Protein AF-A0A3N4I070-F1 (afdb_monomer_lite)

pLDDT: mean 70.08, std 21.54, range [33.25, 97.94]

Organism: NCBI:txid1160509

Radius of gyration: 29.72 Å; chains: 1; bounding box: 72×70×85 Å

Sequence (211 aa):
MESGHRRYLMTRHPHFRALEYSCTSQYDRIQKFSTMSSLSSLSTSTLPSSYSIPAIYPAATLQTEELSTQTTQPLYLYITPSPDLSARPSYAVPSRFTLPPHPHGSVIEAITASDDFKVRRDRQPPLKDYRNWFKVYWDIIANPLATYSLSPGRSTLVVCDEGVWEINEDIDYCRFRGKEDHLEDGPWIYYDHYLSRNEDEEEEEEDIYFG

Foldseek 3Di:
DDDDDDDDDPDDDPPPDPPPPPPCPPDDDDDDDDDDDDDDDDDDDDDDDDDDDDDDDDDDDDDDDDDDPDDDDDDDDDPDDDDDDDDPPPPPVPPVCPDDDDAPVLLVVVVCVVVPWDKAWDPDDPQVVVCVCCCQFVVHRWRFDTWIQTPPARWIWTQTPVAIKIARPVQRWIAGQDGHNDGDGGDIDHGDPVVPPDDPPPDDPPDPDDD

Structure (mmCIF, N/CA/C/O backbone):
data_AF-A0A3N4I070-F1
#
_entry.id   AF-A0A3N4I070-F1
#
loop_
_atom_site.group_PDB
_atom_site.id
_atom_site.type_symbol
_atom_site.label_atom_id
_atom_site.label_alt_id
_atom_site.label_comp_id
_atom_site.label_asym_id
_atom_site.label_entity_id
_atom_site.label_seq_id
_atom_site.pdbx_PDB_ins_code
_atom_site.Cartn_x
_atom_site.Cartn_y
_atom_site.Cartn_z
_atom_site.occupancy
_atom_site.B_iso_or_equiv
_atom_site.auth_seq_id
_atom_site.auth_comp_id
_atom_site.auth_asym_id
_atom_site.auth_atom_id
_atom_site.pdbx_PDB_model_num
ATOM 1 N N . MET A 1 1 ? 20.181 -38.685 -43.439 1.00 42.53 1 MET A N 1
ATOM 2 C CA . MET A 1 1 ? 19.524 -39.070 -42.172 1.00 42.53 1 MET A CA 1
ATOM 3 C C . MET A 1 1 ? 20.570 -38.974 -41.075 1.00 42.53 1 MET A C 1
ATOM 5 O O . MET A 1 1 ? 21.227 -39.960 -40.781 1.00 42.53 1 MET A O 1
ATOM 9 N N . GLU A 1 2 ? 20.777 -37.778 -40.530 1.00 37.28 2 GLU A N 1
ATOM 10 C CA . GLU A 1 2 ? 21.675 -37.556 -39.392 1.00 37.28 2 GLU A CA 1
ATOM 11 C C . GLU A 1 2 ? 20.845 -36.975 -38.249 1.00 37.28 2 GLU A C 1
ATOM 13 O O . GLU A 1 2 ? 20.237 -35.915 -38.371 1.00 37.28 2 GLU A O 1
ATOM 18 N N . SER A 1 3 ? 20.743 -37.743 -37.164 1.00 47.22 3 SER A N 1
ATOM 19 C CA . SER A 1 3 ? 20.007 -37.392 -35.952 1.00 47.22 3 SER A CA 1
ATOM 20 C C . SER A 1 3 ? 20.942 -36.590 -35.042 1.00 47.22 3 SER A C 1
ATOM 22 O O . SER A 1 3 ? 21.812 -37.158 -34.377 1.00 47.22 3 SER A O 1
ATOM 24 N N . GLY A 1 4 ? 20.773 -35.269 -35.023 1.00 47.66 4 GLY A N 1
ATOM 25 C CA . GLY A 1 4 ? 21.488 -34.367 -34.125 1.00 47.66 4 GLY A CA 1
ATOM 26 C C . GLY A 1 4 ? 20.906 -34.402 -32.712 1.00 47.66 4 GLY A C 1
ATOM 27 O O . GLY A 1 4 ? 19.835 -33.860 -32.457 1.00 47.66 4 GLY A O 1
ATOM 28 N N . HIS A 1 5 ? 21.631 -35.023 -31.781 1.00 46.81 5 HIS A N 1
ATOM 29 C CA . HIS A 1 5 ? 21.396 -34.901 -30.342 1.00 46.81 5 HIS A CA 1
ATOM 30 C C . HIS A 1 5 ? 21.725 -33.473 -29.876 1.00 46.81 5 HIS A C 1
ATOM 32 O O . HIS A 1 5 ? 22.897 -33.121 -29.736 1.00 46.81 5 HIS A O 1
ATOM 38 N N . ARG A 1 6 ? 20.706 -32.655 -29.586 1.00 52.66 6 ARG A N 1
ATOM 39 C CA . ARG A 1 6 ? 20.883 -31.398 -28.845 1.00 52.66 6 ARG A CA 1
ATOM 40 C C . ARG A 1 6 ? 20.949 -31.711 -27.348 1.00 52.66 6 ARG A C 1
ATOM 42 O O . ARG A 1 6 ? 19.966 -32.124 -26.741 1.00 52.66 6 ARG A O 1
ATOM 49 N N . ARG A 1 7 ? 22.141 -31.554 -26.765 1.00 49.47 7 ARG A N 1
ATOM 50 C CA . ARG A 1 7 ? 22.347 -31.548 -25.311 1.00 49.47 7 ARG A CA 1
ATOM 51 C C . ARG A 1 7 ? 21.830 -30.218 -24.769 1.00 49.47 7 ARG A C 1
ATOM 53 O O . ARG A 1 7 ? 22.343 -29.173 -25.155 1.00 49.47 7 ARG A O 1
ATOM 60 N N . TYR A 1 8 ? 20.855 -30.265 -23.869 1.00 41.19 8 TYR A N 1
ATOM 61 C CA . TYR A 1 8 ? 20.454 -29.109 -23.075 1.00 41.19 8 TYR A CA 1
ATOM 62 C C . TYR A 1 8 ? 21.569 -28.796 -22.072 1.00 41.19 8 TYR A C 1
ATOM 64 O O . TYR A 1 8 ? 21.832 -29.576 -21.155 1.00 41.19 8 TYR A O 1
ATOM 72 N N . LEU A 1 9 ? 22.257 -27.673 -22.270 1.00 44.34 9 LEU A N 1
ATOM 73 C CA . LEU A 1 9 ? 23.078 -27.061 -21.234 1.00 44.34 9 LEU A CA 1
ATOM 74 C C . LEU A 1 9 ? 22.122 -26.341 -20.283 1.00 44.34 9 LEU A C 1
ATOM 76 O O . LEU A 1 9 ? 21.537 -25.327 -20.639 1.00 44.34 9 LEU A O 1
ATOM 80 N N . MET A 1 10 ? 21.945 -26.886 -19.079 1.00 33.25 10 MET A N 1
ATOM 81 C CA . MET A 1 10 ? 21.390 -26.123 -17.966 1.00 33.25 10 MET A CA 1
ATOM 82 C C . MET A 1 10 ? 22.404 -25.044 -17.588 1.00 33.25 10 MET A C 1
ATOM 84 O O . MET A 1 10 ? 23.407 -25.322 -16.922 1.00 33.25 10 MET A O 1
ATOM 88 N N . THR A 1 11 ? 22.166 -23.819 -18.044 1.00 41.09 11 THR A N 1
ATOM 89 C CA . THR A 1 11 ? 22.865 -22.629 -17.572 1.00 41.09 11 THR A CA 1
ATOM 90 C C . THR A 1 11 ? 22.516 -22.447 -16.102 1.00 41.09 11 THR A C 1
ATOM 92 O O . THR A 1 11 ? 21.373 -22.216 -15.717 1.00 41.09 11 THR A O 1
ATOM 95 N N . ARG A 1 12 ? 23.524 -22.650 -15.254 1.00 37.44 12 ARG A N 1
ATOM 96 C CA . ARG A 1 12 ? 23.454 -22.379 -13.822 1.00 37.44 12 ARG A CA 1
ATOM 97 C C . ARG A 1 12 ? 23.080 -20.912 -13.625 1.00 37.44 12 ARG A C 1
ATOM 99 O O . ARG A 1 12 ? 23.778 -20.045 -14.145 1.00 37.44 12 ARG A O 1
ATOM 106 N N . HIS A 1 13 ? 22.029 -20.673 -12.843 1.00 41.38 13 HIS A N 1
ATOM 107 C CA . HIS A 1 13 ? 21.714 -19.369 -12.266 1.00 41.38 13 HIS A CA 1
ATOM 108 C C . HIS A 1 13 ? 22.996 -18.677 -11.778 1.00 41.38 13 HIS A C 1
ATOM 110 O O . HIS A 1 13 ? 23.745 -19.285 -10.999 1.00 41.38 13 HIS A O 1
ATOM 116 N N . PRO A 1 14 ? 23.270 -17.427 -12.183 1.00 48.69 14 PRO A N 1
ATOM 117 C CA . PRO A 1 14 ? 24.299 -16.658 -11.523 1.00 48.69 14 PRO A CA 1
ATOM 118 C C . PRO A 1 14 ? 23.854 -16.419 -10.080 1.00 48.69 14 PRO A C 1
ATOM 120 O O . PRO A 1 14 ? 22.746 -15.961 -9.806 1.00 48.69 14 PRO A O 1
ATOM 123 N N . HIS A 1 15 ? 24.743 -16.780 -9.158 1.00 39.38 15 HIS A N 1
ATOM 124 C CA . HIS A 1 15 ? 24.723 -16.352 -7.770 1.00 39.38 15 HIS A CA 1
ATOM 125 C C . HIS A 1 15 ? 24.370 -14.862 -7.700 1.00 39.38 15 HIS A C 1
ATOM 127 O O . HIS A 1 15 ? 25.200 -14.011 -8.029 1.00 39.38 15 HIS A O 1
ATOM 133 N N . PHE A 1 16 ? 23.161 -14.553 -7.237 1.00 39.88 16 PHE A N 1
ATOM 134 C CA . PHE A 1 16 ? 22.808 -13.211 -6.809 1.00 39.88 16 PHE A CA 1
ATOM 135 C C . PHE A 1 16 ? 23.705 -12.888 -5.612 1.00 39.88 16 PHE A C 1
ATOM 137 O O . PHE A 1 16 ? 23.523 -13.395 -4.503 1.00 39.88 16 PHE A O 1
ATOM 144 N N . ARG A 1 17 ? 24.746 -12.086 -5.850 1.00 37.91 17 ARG A N 1
ATOM 145 C CA . ARG A 1 17 ? 25.368 -11.326 -4.774 1.00 37.91 17 ARG A CA 1
ATOM 146 C C . ARG A 1 17 ? 24.275 -10.397 -4.273 1.00 37.91 17 ARG A C 1
ATOM 148 O O . ARG A 1 17 ? 23.893 -9.477 -4.988 1.00 37.91 17 ARG A O 1
ATOM 155 N N . ALA A 1 18 ? 23.784 -10.650 -3.064 1.00 40.25 18 ALA A N 1
ATOM 156 C CA . ALA A 1 18 ? 23.167 -9.608 -2.269 1.00 40.25 18 ALA A CA 1
ATOM 157 C C . ALA A 1 18 ? 24.178 -8.455 -2.227 1.00 40.25 18 ALA A C 1
ATOM 159 O O . ALA A 1 18 ? 25.200 -8.529 -1.545 1.00 40.25 18 ALA A O 1
ATOM 160 N N . LEU A 1 19 ? 23.962 -7.438 -3.059 1.00 38.44 19 LEU A N 1
ATOM 161 C CA . LEU A 1 19 ? 24.592 -6.155 -2.851 1.00 38.44 19 LEU A CA 1
ATOM 162 C C . LEU A 1 19 ? 23.931 -5.637 -1.585 1.00 38.44 19 LEU A C 1
ATOM 164 O O . LEU A 1 19 ? 22.815 -5.124 -1.612 1.00 38.44 19 LEU A O 1
ATOM 168 N N . GLU A 1 20 ? 24.607 -5.858 -0.461 1.00 39.25 20 GLU A N 1
ATOM 169 C CA . GLU A 1 20 ? 24.409 -5.096 0.758 1.00 39.25 20 GLU A CA 1
ATOM 170 C C . GLU A 1 20 ? 24.691 -3.631 0.410 1.00 39.25 20 GLU A C 1
ATOM 172 O O . GLU A 1 20 ? 25.774 -3.097 0.652 1.00 39.25 20 GLU A O 1
ATOM 177 N N . TYR A 1 21 ? 23.720 -2.966 -0.213 1.00 38.31 21 TYR A N 1
ATOM 178 C CA . TYR A 1 21 ? 23.661 -1.522 -0.213 1.00 38.31 21 TYR A CA 1
ATOM 179 C C . TYR A 1 21 ? 23.366 -1.132 1.227 1.00 38.31 21 TYR A C 1
ATOM 181 O O . TYR A 1 21 ? 22.223 -0.990 1.655 1.00 38.31 21 TYR A O 1
ATOM 189 N N . SER A 1 22 ? 24.450 -0.996 1.989 1.00 37.09 22 SER A N 1
ATOM 190 C CA . SER A 1 22 ? 24.482 -0.177 3.184 1.00 37.09 22 SER A CA 1
ATOM 191 C C . SER A 1 22 ? 24.102 1.232 2.748 1.00 37.09 22 SER A C 1
ATOM 193 O O . SER A 1 22 ? 24.952 2.049 2.402 1.00 37.09 22 SER A O 1
ATOM 195 N N . CYS A 1 23 ? 22.803 1.519 2.739 1.00 36.47 23 CYS A N 1
ATOM 196 C CA . CYS A 1 23 ? 22.338 2.873 2.931 1.00 36.47 23 CYS A CA 1
ATOM 197 C C . CYS A 1 23 ? 22.780 3.225 4.351 1.00 36.47 23 CYS A C 1
ATOM 199 O O . CYS A 1 23 ? 22.120 2.880 5.331 1.00 36.47 23 CYS A O 1
ATOM 201 N N . THR A 1 24 ? 23.970 3.814 4.471 1.00 38.66 24 THR A N 1
ATOM 202 C CA . THR A 1 24 ? 24.453 4.440 5.696 1.00 38.66 24 THR A CA 1
ATOM 203 C C . THR A 1 24 ? 23.575 5.657 5.962 1.00 38.66 24 THR A C 1
ATOM 205 O O . THR A 1 24 ? 23.975 6.798 5.743 1.00 38.66 24 THR A O 1
ATOM 208 N N . SER A 1 25 ? 22.342 5.394 6.394 1.00 40.22 25 SER A N 1
ATOM 209 C CA . SER A 1 25 ? 21.593 6.315 7.222 1.00 40.22 25 SER A CA 1
ATOM 210 C C . SER A 1 25 ? 22.322 6.391 8.554 1.00 40.22 25 SER A C 1
ATOM 212 O O . SER A 1 25 ? 22.751 5.391 9.130 1.00 40.22 25 SER A O 1
ATOM 214 N N . GLN A 1 26 ? 22.534 7.622 8.973 1.00 42.50 26 GLN A N 1
ATOM 215 C CA . GLN A 1 26 ? 23.424 8.072 10.022 1.00 42.50 26 GLN A CA 1
ATOM 216 C C . GLN A 1 26 ? 22.864 7.759 11.425 1.00 42.50 26 GLN A C 1
ATOM 218 O O . GLN A 1 26 ? 22.740 8.651 12.256 1.00 42.50 26 GLN A O 1
ATOM 223 N N . TYR A 1 27 ? 22.526 6.498 11.700 1.00 40.81 27 TYR A N 1
ATOM 224 C CA . TYR A 1 27 ? 22.177 6.015 13.037 1.00 40.81 27 TYR A CA 1
ATOM 225 C C . TYR A 1 27 ? 23.305 5.146 13.567 1.00 40.81 27 TYR A C 1
ATOM 227 O O . TYR A 1 27 ? 23.282 3.916 13.561 1.00 40.81 27 TYR A O 1
ATOM 235 N N . ASP A 1 28 ? 24.343 5.853 13.989 1.00 38.91 28 ASP A N 1
ATOM 236 C CA . ASP A 1 28 ? 25.438 5.292 14.746 1.00 38.91 28 ASP A CA 1
ATOM 237 C C . ASP A 1 28 ? 24.952 4.956 16.166 1.00 38.91 28 ASP A C 1
ATOM 239 O O . ASP A 1 28 ? 24.250 5.749 16.800 1.00 38.91 28 ASP A O 1
ATOM 243 N N . ARG A 1 29 ? 25.448 3.826 16.689 1.00 41.97 29 ARG A N 1
ATOM 244 C CA . ARG A 1 29 ? 25.512 3.474 18.121 1.00 41.97 29 ARG A CA 1
ATOM 245 C C . ARG A 1 29 ? 24.254 2.843 18.754 1.00 41.97 29 ARG A C 1
ATOM 247 O O . ARG A 1 29 ? 23.406 3.525 19.310 1.00 41.97 29 ARG A O 1
ATOM 254 N N . ILE A 1 30 ? 24.248 1.506 18.842 1.00 41.97 30 ILE A N 1
ATOM 255 C CA . ILE A 1 30 ? 24.500 0.743 20.089 1.00 41.97 30 ILE A CA 1
ATOM 256 C C . ILE A 1 30 ? 24.669 -0.761 19.759 1.00 41.97 30 ILE A C 1
ATOM 258 O O . ILE A 1 30 ? 23.768 -1.439 19.285 1.00 41.97 30 ILE A O 1
ATOM 262 N N . GLN A 1 31 ? 25.899 -1.226 19.997 1.00 37.09 31 GLN A N 1
ATOM 263 C CA . GLN A 1 31 ? 26.381 -2.569 20.362 1.00 37.09 31 GLN A CA 1
ATOM 264 C C . GLN A 1 31 ? 25.605 -3.828 19.909 1.00 37.09 31 GLN A C 1
ATOM 266 O O . GLN A 1 31 ? 24.643 -4.252 20.542 1.00 37.09 31 GLN A O 1
ATOM 271 N N . LYS A 1 32 ? 26.177 -4.543 18.927 1.00 35.62 32 LYS A N 1
ATOM 272 C CA . LYS A 1 32 ? 25.980 -5.989 18.731 1.00 35.62 32 LYS A CA 1
ATOM 273 C C . LYS A 1 32 ? 27.125 -6.761 19.396 1.00 35.62 32 LYS A C 1
ATOM 275 O O . LYS A 1 32 ? 28.267 -6.686 18.948 1.00 35.62 32 LYS A O 1
ATOM 280 N N . PHE A 1 33 ? 26.799 -7.514 20.442 1.00 41.22 33 PHE A N 1
ATOM 281 C CA . PHE A 1 33 ? 27.571 -8.666 20.905 1.00 41.22 33 PHE A CA 1
ATOM 282 C C . PHE A 1 33 ? 26.955 -9.938 20.319 1.00 41.22 33 PHE A C 1
ATOM 284 O O . PHE A 1 33 ? 25.741 -10.081 20.395 1.00 41.22 33 PHE A O 1
ATOM 291 N N . SER A 1 34 ? 27.830 -10.852 19.874 1.00 37.47 34 SER A N 1
ATOM 292 C CA . SER A 1 34 ? 27.687 -12.319 19.956 1.00 37.47 34 SER A CA 1
ATOM 293 C C . SER A 1 34 ? 26.521 -12.983 19.203 1.00 37.47 34 SER A C 1
ATOM 295 O O . SER A 1 34 ? 25.418 -12.478 19.136 1.00 37.47 34 SER A O 1
ATOM 297 N N . THR A 1 35 ? 26.608 -14.177 18.631 1.00 42.06 35 THR A N 1
ATOM 298 C CA . THR A 1 35 ? 27.652 -15.175 18.363 1.00 42.06 35 THR A CA 1
ATOM 299 C C . THR A 1 35 ? 26.980 -16.180 17.424 1.00 42.06 35 THR A C 1
ATOM 301 O O . THR A 1 35 ? 25.763 -16.355 17.454 1.00 42.06 35 THR A O 1
ATOM 304 N N . MET A 1 36 ? 27.782 -16.852 16.609 1.00 51.06 36 MET A N 1
ATOM 305 C CA . MET A 1 36 ? 27.363 -17.905 15.687 1.00 51.06 36 MET A CA 1
ATOM 306 C C . MET A 1 36 ? 26.698 -19.107 16.377 1.00 51.06 36 MET A C 1
ATOM 308 O O . MET A 1 36 ? 27.108 -19.496 17.468 1.00 51.06 36 MET A O 1
ATOM 312 N N . SER A 1 37 ? 25.757 -19.752 15.681 1.00 43.94 37 SER A N 1
ATOM 313 C CA . SER A 1 37 ? 25.404 -21.186 15.772 1.00 43.94 37 SER A CA 1
ATOM 314 C C . SER A 1 37 ? 24.576 -21.528 14.520 1.00 43.94 37 SER A C 1
ATOM 316 O O . SER A 1 37 ? 23.532 -20.930 14.304 1.00 43.94 37 SER A O 1
ATOM 318 N N . SER A 1 38 ? 25.134 -22.197 13.509 1.00 43.94 38 SER A N 1
ATOM 319 C CA . SER A 1 38 ? 25.315 -23.654 13.346 1.00 43.94 38 SER A CA 1
ATOM 320 C C . SER A 1 38 ? 24.027 -24.459 13.111 1.00 43.94 38 SER A C 1
ATOM 322 O O . SER A 1 38 ? 23.263 -24.720 14.030 1.00 43.94 38 SER A O 1
ATOM 324 N N . LEU A 1 39 ? 23.887 -24.848 11.834 1.00 56.59 39 LEU A N 1
ATOM 325 C CA . LEU A 1 39 ? 23.368 -26.075 11.203 1.00 56.59 39 LEU A CA 1
ATOM 326 C C . LEU A 1 39 ? 22.530 -27.068 12.023 1.00 56.59 39 LEU A C 1
ATOM 328 O O . LEU A 1 39 ? 22.982 -27.543 13.060 1.00 56.59 39 LEU A O 1
ATOM 332 N N . SER A 1 40 ? 21.420 -27.510 11.413 1.00 39.69 40 SER A N 1
ATOM 333 C CA . SER A 1 40 ? 20.792 -28.860 11.367 1.00 39.69 40 SER A CA 1
ATOM 334 C C . SER A 1 40 ? 19.365 -28.655 10.810 1.00 39.69 40 SER A C 1
ATOM 336 O O . SER A 1 40 ? 18.774 -27.626 11.096 1.00 39.69 40 SER A O 1
ATOM 338 N N . SER A 1 41 ? 18.681 -29.493 10.035 1.00 39.72 41 SER A N 1
ATOM 339 C CA . SER A 1 41 ? 18.863 -30.857 9.531 1.00 39.72 41 SER A CA 1
ATOM 340 C C . SER A 1 41 ? 17.680 -31.149 8.585 1.00 39.72 41 SER A C 1
ATOM 342 O O . SER A 1 41 ? 16.601 -30.579 8.743 1.00 39.72 41 SER A O 1
ATOM 344 N N . LEU A 1 42 ? 17.891 -32.048 7.618 1.00 51.31 42 LEU A N 1
ATOM 345 C CA . LEU A 1 42 ? 16.884 -32.550 6.679 1.00 51.31 42 LEU A CA 1
ATOM 346 C C . LEU A 1 42 ? 15.651 -33.130 7.388 1.00 51.31 42 LEU A C 1
ATOM 348 O O . LEU A 1 42 ? 15.782 -33.894 8.342 1.00 51.31 42 LEU A O 1
ATOM 352 N N . SER A 1 43 ? 14.468 -32.871 6.833 1.00 49.50 43 SER A N 1
ATOM 353 C CA . SER A 1 43 ? 13.280 -33.693 7.067 1.00 49.50 43 SER A CA 1
ATOM 354 C C . SER A 1 43 ? 12.531 -33.949 5.758 1.00 49.50 43 SER A C 1
ATOM 356 O O . SER A 1 43 ? 12.164 -33.048 5.009 1.00 49.50 43 SER A O 1
ATOM 358 N N . THR A 1 44 ? 12.378 -35.238 5.483 1.00 51.59 44 THR A N 1
ATOM 359 C CA . THR A 1 44 ? 11.636 -35.874 4.399 1.00 51.59 44 THR A CA 1
ATOM 360 C C . THR A 1 44 ? 10.139 -35.662 4.621 1.00 51.59 44 THR A C 1
ATOM 362 O O . THR A 1 44 ? 9.628 -36.028 5.678 1.00 51.59 44 THR A O 1
ATOM 365 N N . SER A 1 45 ? 9.431 -35.097 3.639 1.00 46.44 45 SER A N 1
ATOM 366 C CA . SER A 1 45 ? 7.976 -34.922 3.708 1.00 46.44 45 SER A CA 1
ATOM 367 C C . SER A 1 45 ? 7.260 -35.928 2.810 1.00 46.44 45 SER A C 1
ATOM 369 O O . SER A 1 45 ? 7.454 -35.975 1.595 1.00 46.44 45 SER A O 1
ATOM 371 N N . THR A 1 46 ? 6.456 -36.753 3.469 1.00 49.50 46 THR A N 1
ATOM 372 C CA . THR A 1 46 ? 5.566 -37.784 2.944 1.00 49.50 46 THR A CA 1
ATOM 373 C C . THR A 1 46 ? 4.319 -37.140 2.331 1.00 49.50 46 THR A C 1
ATOM 375 O O . THR A 1 46 ? 3.646 -36.348 2.984 1.00 49.50 46 THR A O 1
ATOM 378 N N . LEU A 1 47 ? 3.989 -37.505 1.090 1.00 60.19 47 LEU A N 1
ATOM 379 C CA . LEU A 1 47 ? 2.790 -37.058 0.369 1.00 60.19 47 LEU A CA 1
ATOM 380 C C . LEU A 1 47 ? 1.498 -37.610 1.003 1.00 60.19 47 LEU A C 1
ATOM 382 O O . LEU A 1 47 ? 1.394 -38.830 1.163 1.00 60.19 47 LEU A O 1
ATOM 386 N N . PRO A 1 48 ? 0.469 -36.778 1.256 1.00 61.22 48 PRO A N 1
ATOM 387 C CA . PRO A 1 48 ? -0.878 -37.270 1.500 1.00 61.22 48 PRO A CA 1
ATOM 388 C C . PRO A 1 48 ? -1.781 -37.191 0.255 1.00 61.22 48 PRO A C 1
ATOM 390 O O . PRO A 1 48 ? -1.993 -36.143 -0.346 1.00 61.22 48 PRO A O 1
ATOM 393 N N . SER A 1 49 ? -2.301 -38.374 -0.075 1.00 51.25 49 SER A N 1
ATOM 394 C CA . SER A 1 49 ? -3.627 -38.744 -0.592 1.00 51.25 49 SER A CA 1
ATOM 395 C C . SER A 1 49 ? -4.544 -37.678 -1.214 1.00 51.25 49 SER A C 1
ATOM 397 O O . SER A 1 49 ? -5.007 -36.741 -0.568 1.00 51.25 49 SER A O 1
ATOM 399 N N . SER A 1 50 ? -4.951 -37.975 -2.446 1.00 57.62 50 SER A N 1
ATOM 400 C CA . SER A 1 50 ? -5.993 -37.324 -3.238 1.00 57.62 50 SER A CA 1
ATOM 401 C C . SER A 1 50 ? -7.370 -37.421 -2.565 1.00 57.62 50 SER A C 1
ATOM 403 O O . SER A 1 50 ? -7.899 -38.519 -2.394 1.00 57.62 50 SER A O 1
ATOM 405 N N .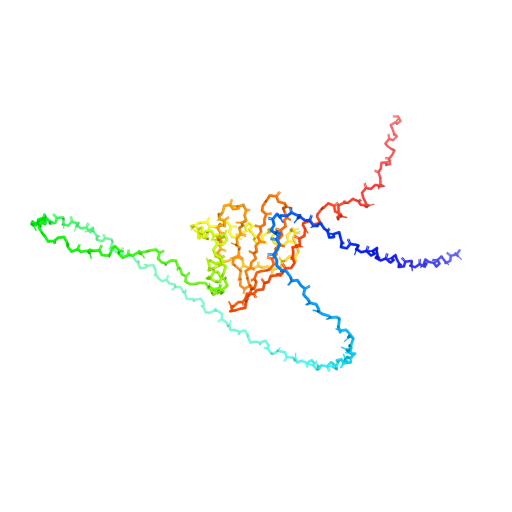 TYR A 1 51 ? -7.979 -36.283 -2.230 1.00 61.38 51 TYR A N 1
ATOM 406 C CA . TYR A 1 51 ? -9.396 -36.202 -1.865 1.00 61.38 51 TYR A CA 1
ATOM 407 C C . TYR A 1 51 ? -10.212 -35.676 -3.049 1.00 61.38 51 TYR A C 1
ATOM 409 O O . TYR A 1 51 ? -9.889 -34.651 -3.644 1.00 61.38 51 TYR A O 1
ATOM 417 N N . SER A 1 52 ? -11.267 -36.413 -3.392 1.00 60.97 52 SER A N 1
ATOM 418 C CA . SER A 1 52 ? -12.240 -36.058 -4.428 1.00 60.97 52 SER A CA 1
ATOM 419 C C . SER A 1 52 ? -13.334 -35.182 -3.818 1.00 60.97 52 SER A C 1
ATOM 421 O O . SER A 1 52 ? -13.943 -35.569 -2.822 1.00 60.97 52 SE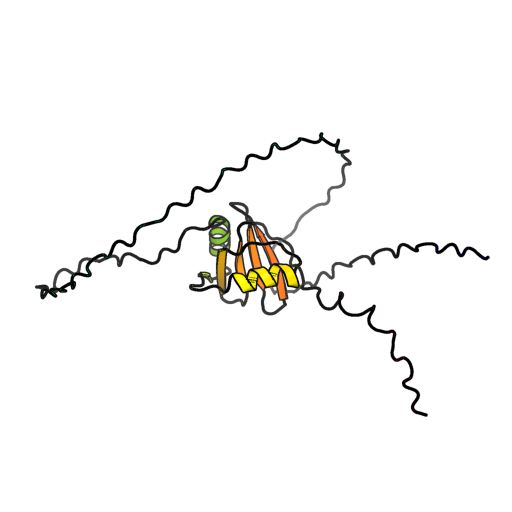R A O 1
ATOM 423 N N . ILE A 1 53 ? -13.584 -34.012 -4.407 1.00 64.56 53 ILE A N 1
ATOM 424 C CA . ILE A 1 53 ? -14.615 -33.067 -3.962 1.00 64.56 53 ILE A CA 1
ATOM 425 C C . ILE A 1 53 ? -15.907 -33.332 -4.757 1.00 64.56 53 ILE A C 1
ATOM 427 O O . ILE A 1 53 ? -15.865 -33.295 -5.988 1.00 64.56 53 ILE A O 1
ATOM 431 N N . PRO A 1 54 ? -17.060 -33.581 -4.109 1.00 61.31 54 PRO A N 1
ATOM 432 C CA . PRO A 1 54 ? -18.346 -33.621 -4.793 1.00 61.31 54 PRO A CA 1
ATOM 433 C C . PRO A 1 54 ? -18.823 -32.204 -5.143 1.00 61.31 54 PRO A C 1
ATOM 435 O O . PRO A 1 54 ? -18.897 -31.322 -4.289 1.00 61.31 54 PRO A O 1
ATOM 438 N N . ALA A 1 55 ? -19.173 -31.998 -6.413 1.00 53.41 55 ALA A N 1
ATOM 439 C CA . ALA A 1 55 ? -19.795 -30.775 -6.901 1.00 53.41 55 ALA A CA 1
ATOM 440 C C . ALA A 1 55 ? -21.247 -30.683 -6.404 1.00 53.41 55 ALA A C 1
ATOM 442 O O . ALA A 1 55 ? -22.093 -31.495 -6.778 1.00 53.41 55 ALA A O 1
ATOM 443 N N . ILE A 1 56 ? -21.538 -29.681 -5.576 1.00 59.09 56 ILE A N 1
ATOM 444 C CA . ILE A 1 56 ? -22.899 -29.309 -5.181 1.00 59.09 56 ILE A CA 1
ATOM 445 C C . ILE A 1 56 ? -23.182 -27.950 -5.824 1.00 59.09 56 ILE A C 1
ATOM 447 O O . ILE A 1 56 ? -22.689 -26.924 -5.364 1.00 59.09 56 ILE A O 1
ATOM 451 N N . TYR A 1 57 ? -23.957 -27.949 -6.908 1.00 61.78 57 TYR A N 1
ATOM 452 C CA . TYR A 1 57 ? -24.511 -26.731 -7.499 1.00 61.78 57 TYR A CA 1
ATOM 453 C C . TYR A 1 57 ? -25.871 -26.429 -6.854 1.00 61.78 57 TYR A C 1
ATOM 455 O O . TYR A 1 57 ? -26.780 -27.252 -6.981 1.00 61.78 57 TYR A O 1
ATOM 463 N N . PRO A 1 58 ? -26.074 -25.268 -6.214 1.00 60.41 58 PRO A N 1
ATOM 464 C CA . PRO A 1 58 ? -27.414 -24.755 -5.983 1.00 60.41 58 PRO A CA 1
ATOM 465 C C . PRO A 1 58 ? -27.923 -24.032 -7.239 1.00 60.41 58 PRO A C 1
ATOM 467 O O . PRO A 1 58 ? -27.262 -23.155 -7.794 1.00 60.41 58 PRO A O 1
ATOM 470 N N . ALA A 1 59 ? -29.117 -24.423 -7.684 1.00 56.00 59 ALA A N 1
ATOM 471 C CA . ALA A 1 59 ? -29.870 -23.740 -8.726 1.00 56.00 59 ALA A CA 1
ATOM 472 C C . ALA A 1 59 ? -30.230 -22.318 -8.266 1.00 56.00 59 ALA A C 1
ATOM 474 O O . ALA A 1 59 ? -30.836 -22.134 -7.211 1.00 56.00 59 ALA A O 1
ATOM 475 N N . ALA A 1 60 ? -29.858 -21.315 -9.061 1.00 54.91 60 ALA A N 1
ATOM 476 C CA . ALA A 1 60 ? -30.268 -19.938 -8.838 1.00 54.91 60 ALA A CA 1
ATOM 477 C C . ALA A 1 60 ? -31.737 -19.768 -9.254 1.00 54.91 60 ALA A C 1
ATOM 479 O O . ALA A 1 60 ? -32.078 -19.809 -10.436 1.00 54.91 60 ALA A O 1
ATOM 480 N N . THR A 1 61 ? -32.608 -19.589 -8.264 1.00 57.84 61 THR A N 1
ATOM 481 C CA . THR A 1 61 ? -33.999 -19.172 -8.447 1.00 57.84 61 THR A CA 1
ATOM 482 C C . THR A 1 61 ? -34.021 -17.694 -8.839 1.00 57.84 61 THR A C 1
ATOM 484 O O . THR A 1 61 ? -33.624 -16.835 -8.056 1.00 57.84 61 THR A O 1
ATOM 487 N N . LEU A 1 62 ? -34.492 -17.397 -10.051 1.00 58.72 62 LEU A N 1
ATOM 488 C CA . LEU A 1 62 ? -34.814 -16.042 -10.501 1.00 58.72 62 LEU A CA 1
ATOM 489 C C . LEU A 1 62 ? -36.013 -15.520 -9.693 1.00 58.72 62 LEU A C 1
ATOM 491 O O . LEU A 1 62 ? -37.145 -15.942 -9.927 1.00 58.72 62 LEU A O 1
ATOM 495 N N . GLN A 1 63 ? -35.769 -14.625 -8.734 1.00 49.62 63 GLN A N 1
ATOM 496 C CA . GLN A 1 63 ? -36.815 -13.794 -8.141 1.00 49.62 63 GLN A CA 1
ATOM 497 C C . GLN A 1 63 ? -36.908 -12.484 -8.922 1.00 49.62 63 GLN A C 1
ATOM 499 O O . GLN A 1 63 ? -35.997 -11.661 -8.920 1.00 49.62 63 GLN A O 1
ATOM 504 N N . THR A 1 64 ? -38.024 -12.331 -9.622 1.00 56.84 64 THR A N 1
ATOM 505 C CA . THR A 1 64 ? -38.473 -11.090 -10.244 1.00 56.84 64 THR A CA 1
ATOM 506 C C . THR A 1 64 ? -38.951 -10.158 -9.130 1.00 56.84 64 THR A C 1
ATOM 508 O O . THR A 1 64 ? -40.033 -10.368 -8.587 1.00 56.84 64 THR A O 1
ATOM 511 N N . GLU A 1 65 ? -38.146 -9.167 -8.742 1.00 59.28 65 GLU A N 1
ATOM 512 C CA . GLU A 1 65 ? -38.596 -8.122 -7.817 1.00 59.28 65 GLU A CA 1
ATOM 513 C C . GLU A 1 65 ? -39.493 -7.118 -8.548 1.00 59.28 65 GLU A C 1
ATOM 515 O O . GLU A 1 65 ? -39.117 -6.517 -9.557 1.00 59.28 65 GLU A O 1
ATOM 520 N N . GLU A 1 66 ? -40.711 -6.969 -8.028 1.00 56.16 66 GLU A N 1
ATOM 521 C CA . GLU A 1 66 ? -41.680 -5.975 -8.462 1.00 56.16 66 GLU A CA 1
ATOM 522 C C . GLU A 1 66 ? -41.225 -4.558 -8.096 1.00 56.16 66 GLU A C 1
ATOM 524 O O . GLU A 1 66 ? -40.792 -4.255 -6.982 1.00 56.16 66 GLU A O 1
ATOM 529 N N . LEU A 1 67 ? -41.376 -3.676 -9.079 1.00 52.38 67 LEU A N 1
ATOM 530 C CA . LEU A 1 67 ? -41.051 -2.261 -9.038 1.00 52.38 67 LEU A CA 1
ATOM 531 C C . LEU A 1 67 ? -41.997 -1.524 -8.065 1.00 52.38 67 LEU A C 1
ATOM 533 O O . LEU A 1 67 ? -43.075 -1.069 -8.445 1.00 52.38 67 LEU A O 1
ATOM 537 N N . SER A 1 68 ? -41.603 -1.398 -6.797 1.00 56.31 68 SER A N 1
ATOM 538 C CA . SER A 1 68 ? -42.329 -0.588 -5.812 1.00 56.31 68 SER A CA 1
ATOM 539 C C . SER A 1 68 ? -42.037 0.900 -6.030 1.00 56.31 68 SER A C 1
ATOM 541 O O . SER A 1 68 ? -40.955 1.403 -5.724 1.00 56.31 68 SER A O 1
ATOM 543 N N . THR A 1 69 ? -43.009 1.624 -6.587 1.00 57.75 69 THR A N 1
ATOM 544 C CA . THR A 1 69 ? -42.977 3.083 -6.740 1.00 57.75 69 THR A CA 1
ATOM 545 C C . THR A 1 69 ? -43.164 3.749 -5.378 1.00 57.75 69 THR A C 1
ATOM 547 O O . THR A 1 69 ? -44.289 4.000 -4.939 1.00 57.75 69 THR A O 1
ATOM 550 N N . GLN A 1 70 ? -42.061 4.023 -4.685 1.00 56.16 70 GLN A N 1
ATOM 551 C CA . GLN A 1 70 ? -42.095 4.697 -3.393 1.00 56.16 70 GLN A CA 1
ATOM 552 C C . GLN A 1 70 ? -42.233 6.215 -3.586 1.00 56.16 70 GLN A C 1
ATOM 554 O O . GLN A 1 70 ? -41.325 6.902 -4.053 1.00 56.16 70 GLN A O 1
ATOM 559 N N . THR A 1 71 ? -43.412 6.725 -3.232 1.00 61.56 71 THR A N 1
ATOM 560 C CA . THR A 1 71 ? -43.783 8.143 -3.205 1.00 61.56 71 THR A CA 1
ATOM 561 C C . THR A 1 71 ? -42.815 8.955 -2.345 1.00 61.56 71 THR A C 1
ATOM 563 O O . THR A 1 71 ? -42.793 8.838 -1.120 1.00 61.56 71 THR A O 1
ATOM 566 N N . THR A 1 72 ? -42.035 9.815 -2.996 1.00 58.69 72 THR A N 1
ATOM 567 C CA . THR A 1 72 ? -41.178 10.821 -2.363 1.00 58.6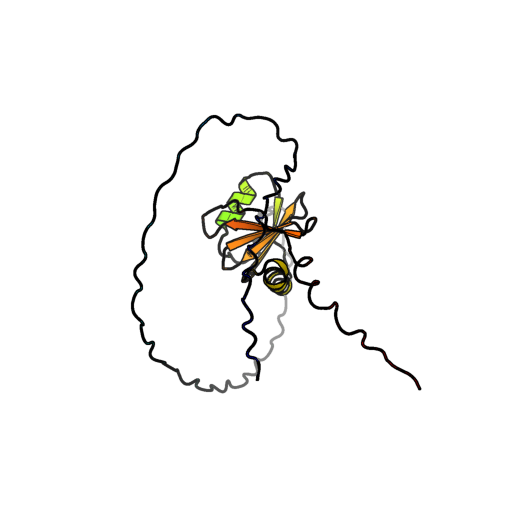9 72 THR A CA 1
ATOM 568 C C . THR A 1 72 ? -42.043 11.879 -1.677 1.00 58.69 72 THR A C 1
ATOM 570 O O . THR A 1 72 ? -42.674 12.700 -2.341 1.00 58.69 72 THR A O 1
ATOM 573 N N . GLN A 1 73 ? -42.078 11.874 -0.344 1.00 64.88 73 GLN A N 1
ATOM 574 C CA . GLN A 1 73 ? -42.632 12.994 0.416 1.00 64.88 73 GLN A CA 1
ATOM 575 C C . GLN A 1 73 ? -41.566 14.089 0.595 1.00 64.88 73 GLN A C 1
ATOM 577 O O . GLN A 1 73 ? -40.416 13.772 0.911 1.00 64.88 73 GLN A O 1
ATOM 582 N N . PRO A 1 74 ? -41.913 15.374 0.406 1.00 62.72 74 PRO A N 1
ATOM 583 C CA . PRO A 1 74 ? -40.990 16.479 0.625 1.00 62.72 74 PRO A CA 1
ATOM 584 C C . PRO A 1 74 ? -40.701 16.645 2.124 1.00 62.72 74 PRO A C 1
ATOM 586 O O . PRO A 1 74 ? -41.595 16.922 2.923 1.00 62.72 74 PRO A O 1
ATOM 589 N N . LEU A 1 75 ? -39.433 16.492 2.508 1.00 57.41 75 LEU A N 1
ATOM 590 C CA . LEU A 1 75 ? -38.958 16.782 3.860 1.00 57.41 75 LEU A CA 1
ATOM 591 C C . LEU A 1 75 ? -38.938 18.301 4.082 1.00 57.41 75 LEU A C 1
ATOM 593 O O . LEU A 1 75 ? -38.028 18.996 3.630 1.00 57.41 75 LEU A O 1
ATOM 597 N N . TYR A 1 76 ? -39.935 18.818 4.798 1.00 59.03 76 TYR A N 1
ATOM 598 C CA . TYR A 1 76 ? -39.910 20.183 5.315 1.00 59.03 76 TYR A CA 1
ATOM 599 C C . TYR A 1 76 ? -38.965 20.261 6.518 1.00 59.03 76 TYR A C 1
ATOM 601 O O . TYR A 1 76 ? -39.250 19.743 7.598 1.00 59.03 76 TYR A O 1
ATOM 609 N N . LEU A 1 77 ? -37.821 20.916 6.321 1.00 58.28 77 LEU A N 1
ATOM 610 C CA . LEU A 1 77 ? -36.850 21.203 7.371 1.00 58.28 77 LEU A CA 1
ATOM 611 C C . LEU A 1 77 ? -37.319 22.436 8.158 1.00 58.28 77 LEU A C 1
ATOM 613 O O . LEU A 1 77 ? -37.145 23.573 7.722 1.00 58.28 77 LEU A O 1
ATOM 617 N N . TYR A 1 78 ? -37.935 22.220 9.318 1.00 46.97 78 TYR A N 1
ATOM 618 C CA . TYR A 1 78 ? -38.255 23.305 10.243 1.00 46.97 78 TYR A CA 1
ATOM 619 C C . TYR A 1 78 ? -37.001 23.668 11.041 1.00 46.97 78 TYR A C 1
ATOM 621 O O . TYR A 1 78 ? -36.606 22.964 11.968 1.00 46.97 78 TYR A O 1
ATOM 629 N N . ILE A 1 79 ? -36.357 24.771 10.661 1.00 58.09 79 ILE A N 1
ATOM 630 C CA . ILE A 1 79 ? -35.252 25.361 11.418 1.00 58.09 79 ILE A CA 1
ATOM 631 C C . ILE A 1 79 ? -35.874 26.136 12.583 1.00 58.09 79 ILE A C 1
ATOM 633 O O . ILE A 1 79 ? -36.329 27.267 12.416 1.00 58.09 79 ILE A O 1
ATOM 637 N N . THR A 1 80 ? -35.945 25.525 13.763 1.00 59.94 80 THR A N 1
ATOM 638 C CA . THR A 1 80 ? -36.363 26.235 14.977 1.00 59.94 80 THR A CA 1
ATOM 639 C C . THR A 1 80 ? -35.207 27.097 15.495 1.00 59.94 80 THR A C 1
ATOM 641 O O . THR A 1 80 ? -34.115 26.561 15.707 1.00 59.94 80 THR A O 1
ATOM 644 N N . PRO A 1 81 ? -35.407 28.407 15.723 1.00 53.72 81 PRO A N 1
ATOM 645 C CA . PRO A 1 81 ? -34.389 29.264 16.317 1.00 53.72 81 PRO A CA 1
ATOM 646 C C . PRO A 1 81 ? -34.124 28.819 17.760 1.00 53.72 81 PRO A C 1
ATOM 648 O O . PRO A 1 81 ? -35.025 28.824 18.597 1.00 53.72 81 PRO A O 1
ATOM 651 N N . SER A 1 82 ? -32.891 28.390 18.033 1.00 54.19 82 SER A N 1
ATOM 652 C CA . SER A 1 82 ? -32.480 27.931 19.361 1.00 54.19 82 SER A CA 1
ATOM 653 C C . SER A 1 82 ? -32.328 29.133 20.299 1.00 54.19 82 SER A C 1
ATOM 655 O O . SER A 1 82 ? -31.552 30.039 19.980 1.00 54.19 82 SER A O 1
ATOM 657 N N . PRO A 1 83 ? -33.029 29.168 21.443 1.00 63.59 83 PRO A N 1
ATOM 658 C CA . PRO A 1 83 ? -32.805 30.187 22.446 1.00 63.59 83 PRO A CA 1
ATOM 659 C C . PRO A 1 83 ? -31.522 29.880 23.230 1.00 63.59 83 PRO A C 1
ATOM 661 O O . PRO A 1 83 ? -31.283 28.750 23.645 1.00 63.59 83 PRO A O 1
ATOM 664 N N . ASP A 1 84 ? -30.755 30.943 23.440 1.00 50.12 84 ASP A N 1
ATOM 665 C CA . ASP A 1 84 ? -29.753 31.138 24.488 1.00 50.12 84 ASP A CA 1
ATOM 666 C C . ASP A 1 84 ? -28.383 30.426 24.377 1.00 50.12 84 ASP A C 1
ATOM 668 O O . ASP A 1 84 ? -28.244 29.207 24.310 1.00 50.12 84 ASP A O 1
ATOM 672 N N . LEU A 1 85 ? -27.328 31.249 24.377 1.00 55.47 85 LEU A N 1
ATOM 673 C CA . LEU A 1 85 ? -25.932 30.930 24.034 1.00 55.47 85 LEU A CA 1
ATOM 674 C C . LEU A 1 85 ? -25.022 30.768 25.270 1.00 55.47 85 LEU A C 1
ATOM 676 O O . LEU A 1 85 ? -23.808 30.936 25.163 1.00 55.47 85 LEU A O 1
ATOM 680 N N . SER A 1 86 ? -25.566 30.462 26.451 1.00 63.34 86 SER A N 1
ATOM 681 C CA . SER A 1 86 ? -24.784 30.500 27.703 1.00 63.34 86 SER A CA 1
ATOM 682 C C . SER A 1 86 ? -24.302 29.140 28.230 1.00 63.34 86 SER A C 1
ATOM 684 O O . SER A 1 86 ? -23.424 29.107 29.092 1.00 63.34 86 SER A O 1
ATOM 686 N N . ALA A 1 87 ? -24.810 28.019 27.723 1.00 58.03 87 ALA A N 1
ATOM 687 C CA . ALA A 1 87 ? -24.398 26.688 28.160 1.00 58.03 87 ALA A CA 1
ATOM 688 C C . ALA A 1 87 ? -24.074 25.854 26.931 1.00 58.03 87 ALA A C 1
ATOM 690 O O . ALA A 1 87 ? -24.900 25.067 26.496 1.00 58.03 87 ALA A O 1
ATOM 691 N N . ARG A 1 88 ? -22.896 26.074 26.331 1.00 54.38 88 ARG A N 1
ATOM 692 C CA . ARG A 1 88 ? -22.412 25.300 25.181 1.00 54.38 88 ARG A CA 1
ATOM 693 C C . ARG A 1 88 ? -22.163 23.868 25.677 1.00 54.38 88 ARG A C 1
ATOM 695 O O . ARG A 1 88 ? -21.136 23.642 26.321 1.00 54.38 88 ARG A O 1
ATOM 702 N N . PRO A 1 89 ? -23.065 22.899 25.430 1.00 57.91 89 PRO A N 1
ATOM 703 C CA . PRO A 1 89 ? -22.721 21.508 25.642 1.00 57.91 89 PRO A CA 1
ATOM 704 C C . PRO A 1 89 ? -21.519 21.250 24.739 1.00 57.91 89 PRO A C 1
ATOM 706 O O . PRO A 1 89 ? -21.501 21.674 23.580 1.00 57.91 89 PRO A O 1
ATOM 709 N N . SER A 1 90 ? -20.494 20.593 25.267 1.00 55.50 90 SER A N 1
ATOM 710 C CA . SER A 1 90 ? -19.478 19.985 24.422 1.00 55.50 90 SER A CA 1
ATOM 711 C C . SER A 1 90 ? -20.191 18.907 23.610 1.00 55.50 90 SER A C 1
ATOM 713 O O . SER A 1 90 ? -20.273 17.752 24.022 1.00 55.50 90 SER A O 1
ATOM 715 N N . TYR A 1 91 ? -20.818 19.290 22.496 1.00 53.44 91 TYR A N 1
ATOM 716 C CA . TYR A 1 91 ? -21.206 18.347 21.467 1.00 53.44 91 TYR A CA 1
ATOM 717 C C . TYR A 1 91 ? -19.872 17.828 20.960 1.00 53.44 91 TYR A C 1
ATOM 719 O O . TYR A 1 91 ? -19.226 18.456 20.120 1.00 53.44 91 TYR A O 1
ATOM 727 N N . ALA A 1 92 ? -19.424 16.721 21.555 1.00 56.94 92 ALA A N 1
ATOM 728 C CA . ALA A 1 92 ? -18.466 15.837 20.938 1.00 56.94 92 ALA A CA 1
ATOM 729 C C . ALA A 1 92 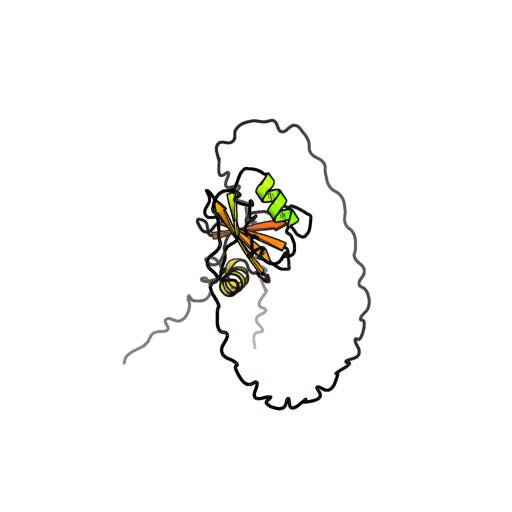? -19.052 15.582 19.559 1.00 56.94 92 ALA A C 1
ATOM 731 O O . ALA A 1 92 ? -20.054 14.879 19.437 1.00 56.94 92 ALA A O 1
ATOM 732 N N . VAL A 1 93 ? -18.528 16.294 18.559 1.00 55.41 93 VAL A N 1
ATOM 733 C CA . VAL A 1 93 ? -18.911 16.108 17.170 1.00 55.41 93 VAL A CA 1
ATOM 734 C C . VAL A 1 93 ? -18.718 14.617 16.971 1.00 55.41 93 VAL A C 1
ATOM 736 O O . VAL A 1 93 ? -17.573 14.168 17.089 1.00 55.41 93 VAL A O 1
ATOM 739 N N . PRO A 1 94 ? -19.796 13.823 16.803 1.00 52.41 94 PRO A N 1
ATOM 740 C CA . PRO A 1 94 ? -19.623 12.408 16.564 1.00 52.41 94 PRO A CA 1
ATOM 741 C C . PRO A 1 94 ? -18.706 12.358 15.355 1.00 52.41 94 PRO A C 1
ATOM 743 O O . PRO A 1 94 ? -19.007 12.970 14.326 1.00 52.41 94 PRO A O 1
ATOM 746 N N . SER A 1 95 ? -17.525 11.776 15.538 1.00 55.16 95 SER A N 1
ATOM 747 C CA . SER A 1 95 ? -16.516 11.679 14.496 1.00 55.16 95 SER A CA 1
ATOM 748 C C . SER A 1 95 ? -17.081 10.698 13.469 1.00 55.16 95 SER A C 1
ATOM 750 O O . SER A 1 95 ? -16.811 9.506 13.503 1.00 55.16 95 SER A O 1
ATOM 752 N N . ARG A 1 96 ? -18.013 11.176 12.632 1.00 49.22 96 ARG A N 1
ATOM 753 C CA . ARG A 1 96 ? -18.945 10.383 11.804 1.00 49.22 96 ARG A CA 1
ATOM 754 C C . ARG A 1 96 ? -18.272 9.700 10.615 1.00 49.22 96 ARG A C 1
ATOM 756 O O . ARG A 1 96 ? -18.949 9.209 9.724 1.00 49.22 96 ARG A O 1
ATOM 763 N N . PHE A 1 97 ? -16.949 9.657 10.609 1.00 57.72 97 PHE A N 1
ATOM 764 C CA . PHE A 1 97 ? -16.165 8.992 9.585 1.00 57.72 97 PHE A CA 1
ATOM 765 C C . PHE A 1 97 ? -15.097 8.115 10.232 1.00 57.72 97 PHE A C 1
ATOM 767 O O . PHE A 1 97 ? -13.943 8.111 9.809 1.00 57.72 97 PHE A O 1
ATOM 774 N N . THR A 1 98 ? -15.475 7.366 11.272 1.00 66.12 98 THR A N 1
ATOM 775 C CA . THR A 1 98 ? -14.727 6.162 11.635 1.00 66.12 98 THR A CA 1
ATOM 776 C C . THR A 1 98 ? -14.839 5.211 10.456 1.00 66.12 98 THR A C 1
ATOM 778 O O . THR A 1 98 ? -15.892 4.621 10.210 1.00 66.12 98 THR A O 1
ATOM 781 N N . LEU A 1 99 ? -13.775 5.160 9.659 1.00 69.56 99 LEU A N 1
ATOM 782 C CA . LEU A 1 99 ? -13.691 4.244 8.537 1.00 69.56 99 LEU A CA 1
ATOM 783 C C . LEU A 1 99 ? -13.819 2.806 9.062 1.00 69.56 99 LEU A C 1
ATOM 785 O O . LEU A 1 99 ? -13.413 2.548 10.199 1.00 69.56 99 LEU A O 1
ATOM 789 N N . PRO A 1 100 ? -14.374 1.879 8.264 1.00 78.06 100 PRO A N 1
ATOM 790 C CA . PRO A 1 100 ? -14.524 0.497 8.688 1.00 78.06 100 PRO A CA 1
ATOM 791 C C . PRO A 1 100 ? -13.186 -0.067 9.186 1.00 78.06 100 PRO A C 1
ATOM 793 O O . PRO A 1 100 ? -12.141 0.247 8.582 1.00 78.06 100 PRO A O 1
ATOM 796 N N . PRO A 1 101 ? -13.204 -0.873 10.264 1.00 85.62 101 PRO A N 1
ATOM 797 C CA . PRO A 1 101 ? -12.036 -1.641 10.654 1.00 85.62 101 PRO A CA 1
ATOM 798 C C . PRO A 1 101 ? -11.669 -2.579 9.502 1.00 85.62 101 PRO A C 1
ATOM 800 O O . PRO A 1 101 ? -12.541 -3.112 8.817 1.00 85.62 101 PRO A O 1
ATOM 803 N N . HIS A 1 102 ? -10.376 -2.746 9.269 1.00 86.12 102 HIS A N 1
ATOM 804 C CA . HIS A 1 102 ? -9.841 -3.686 8.291 1.00 86.12 102 HIS A CA 1
ATOM 805 C C . HIS A 1 102 ? -8.950 -4.697 9.019 1.00 86.12 102 HIS A C 1
ATOM 807 O O . HIS A 1 102 ? -8.514 -4.423 10.146 1.00 86.12 102 HIS A O 1
ATOM 813 N N . PRO A 1 103 ? -8.666 -5.855 8.405 1.00 88.44 103 PRO A N 1
ATOM 814 C CA . PRO A 1 103 ? -7.684 -6.783 8.949 1.00 88.44 103 PRO A CA 1
ATOM 815 C C . PRO A 1 103 ? -6.326 -6.093 9.153 1.00 88.44 103 PRO A C 1
ATOM 817 O O . PRO A 1 103 ? -6.008 -5.102 8.494 1.00 88.44 103 PRO A O 1
ATOM 820 N N . HIS A 1 104 ? -5.530 -6.611 10.091 1.00 94.00 104 HIS A N 1
ATOM 821 C CA . HIS A 1 104 ? -4.154 -6.154 10.351 1.00 94.00 104 HIS A CA 1
ATOM 822 C C . HIS A 1 104 ? -4.048 -4.745 10.966 1.00 94.00 104 HIS A C 1
ATOM 824 O O . HIS A 1 104 ? -3.029 -4.068 10.835 1.00 94.00 104 HIS A O 1
ATOM 830 N N . GLY A 1 105 ? -5.106 -4.286 11.647 1.00 91.88 105 GLY A N 1
ATOM 831 C CA . GLY A 1 105 ? -5.101 -3.003 12.358 1.00 91.88 105 GLY A CA 1
ATOM 832 C C . GLY A 1 105 ? -3.978 -2.893 13.395 1.00 91.88 105 GLY A C 1
ATOM 833 O O . GLY A 1 105 ? -3.344 -1.848 13.488 1.00 91.88 105 GLY A O 1
ATOM 834 N N . SER A 1 106 ? -3.659 -3.986 14.089 1.00 94.19 106 SER A N 1
ATOM 835 C CA . SER A 1 106 ? -2.575 -4.067 15.076 1.00 94.19 106 SER A CA 1
ATOM 836 C C . SER A 1 106 ? -1.186 -3.844 14.465 1.00 94.19 106 SER A C 1
ATOM 838 O O . SER A 1 106 ? -0.360 -3.182 15.086 1.00 94.19 106 SER A O 1
ATOM 840 N N . VAL A 1 107 ? -0.931 -4.287 13.227 1.00 95.06 107 VAL A N 1
ATOM 841 C CA . VAL A 1 107 ? 0.314 -3.961 12.499 1.00 95.06 107 VAL A CA 1
ATOM 842 C C . VAL A 1 107 ? 0.414 -2.456 12.239 1.00 95.06 107 VAL A C 1
ATOM 844 O O . VAL A 1 107 ? 1.466 -1.857 12.455 1.00 95.06 107 VAL A O 1
ATOM 847 N N . ILE A 1 108 ? -0.682 -1.816 11.823 1.00 94.19 108 ILE A N 1
ATOM 848 C CA . ILE A 1 108 ? -0.711 -0.363 11.590 1.00 94.19 108 ILE A CA 1
ATOM 849 C C . ILE A 1 108 ? -0.526 0.409 12.899 1.00 94.19 108 ILE A C 1
ATOM 851 O O . ILE A 1 108 ? 0.213 1.393 12.929 1.00 94.19 108 ILE A O 1
ATOM 855 N N . GLU A 1 109 ? -1.153 -0.039 13.985 1.00 93.75 109 GLU A N 1
ATOM 856 C CA . GLU A 1 109 ? -0.969 0.534 15.320 1.00 93.75 109 GLU A CA 1
ATOM 857 C C . GLU A 1 109 ? 0.475 0.384 15.800 1.00 93.75 109 GLU A C 1
ATOM 859 O O . GLU A 1 109 ? 1.050 1.357 16.280 1.00 93.75 109 GLU A O 1
ATOM 864 N N . ALA A 1 110 ? 1.095 -0.781 15.598 1.00 93.94 110 ALA A N 1
ATOM 865 C CA . ALA A 1 110 ? 2.492 -1.021 15.947 1.00 93.94 110 ALA A CA 1
ATOM 866 C C . ALA A 1 110 ? 3.453 -0.127 15.147 1.00 93.94 110 ALA A C 1
ATOM 868 O O . ALA A 1 110 ? 4.387 0.428 15.721 1.00 93.94 110 ALA A O 1
ATOM 869 N N . ILE A 1 111 ? 3.202 0.074 13.846 1.00 93.06 111 ILE A N 1
ATOM 870 C CA . ILE A 1 111 ? 3.975 1.017 13.018 1.00 93.06 111 ILE A CA 1
ATOM 871 C C . ILE A 1 111 ? 3.747 2.459 13.481 1.00 93.06 111 ILE A C 1
ATOM 873 O O . ILE A 1 111 ? 4.683 3.246 13.539 1.00 93.06 111 ILE A O 1
ATOM 877 N N . THR A 1 112 ? 2.514 2.816 13.844 1.00 93.06 112 THR A N 1
ATOM 878 C CA . THR A 1 112 ? 2.201 4.157 14.362 1.00 93.06 112 THR A CA 1
ATOM 879 C C . THR A 1 112 ? 2.876 4.405 15.714 1.00 93.06 112 THR A C 1
ATOM 881 O O . THR A 1 112 ? 3.270 5.529 16.006 1.00 93.06 112 THR A O 1
ATOM 884 N N . ALA A 1 113 ? 3.029 3.362 16.531 1.00 92.88 113 ALA A N 1
ATOM 885 C CA . ALA A 1 113 ? 3.659 3.428 17.844 1.00 92.88 113 ALA A CA 1
ATOM 886 C C . ALA A 1 113 ? 5.191 3.531 17.796 1.00 92.88 113 ALA A C 1
ATOM 888 O O . ALA A 1 113 ? 5.788 3.846 18.822 1.00 92.88 113 ALA A O 1
ATOM 889 N N . SER A 1 114 ? 5.839 3.279 16.650 1.00 87.00 114 SER A N 1
ATOM 890 C CA . SER A 1 114 ? 7.301 3.380 16.547 1.00 87.00 114 SER A CA 1
ATOM 891 C C . SER A 1 114 ? 7.816 4.827 16.501 1.00 87.00 114 SER A C 1
ATOM 893 O O . SER A 1 114 ? 9.023 5.025 16.462 1.00 87.00 114 SER A O 1
ATOM 895 N N . ASP A 1 115 ? 6.930 5.834 16.531 1.00 78.31 115 ASP A N 1
ATOM 896 C CA . ASP A 1 115 ? 7.210 7.286 16.473 1.00 78.31 115 ASP A CA 1
ATOM 897 C C . ASP A 1 115 ? 8.002 7.772 15.236 1.00 78.31 115 ASP A C 1
ATOM 899 O O . ASP A 1 115 ? 8.162 8.978 15.033 1.00 78.31 115 ASP A O 1
ATOM 903 N N . ASP A 1 116 ? 8.427 6.868 14.352 1.00 85.00 116 ASP A N 1
ATOM 904 C CA . ASP A 1 116 ? 9.199 7.191 13.149 1.00 85.00 116 ASP A CA 1
ATOM 905 C C . ASP A 1 116 ? 8.349 7.881 12.072 1.00 85.00 116 ASP A C 1
ATOM 907 O O . ASP A 1 116 ? 8.845 8.699 11.290 1.00 85.00 116 ASP A O 1
ATOM 911 N N . PHE A 1 117 ? 7.052 7.553 12.020 1.00 88.56 117 PHE A N 1
ATOM 912 C CA . PHE A 1 117 ? 6.159 7.983 10.951 1.00 88.56 117 PHE A CA 1
ATOM 913 C C . PHE A 1 117 ? 4.802 8.444 11.464 1.00 88.56 117 PHE A C 1
ATOM 915 O O . PHE A 1 117 ? 4.143 7.808 12.285 1.00 88.56 117 PHE A O 1
ATOM 922 N N . LYS A 1 118 ? 4.305 9.523 10.861 1.00 91.50 118 LYS A N 1
ATOM 923 C CA . LYS A 1 118 ? 2.910 9.925 10.979 1.00 91.50 118 LYS A CA 1
ATOM 924 C C . LYS A 1 118 ? 2.089 9.208 9.916 1.00 91.50 118 LYS A C 1
ATOM 926 O O . LYS A 1 118 ? 2.106 9.596 8.747 1.00 91.50 118 LYS A O 1
ATOM 931 N N . VAL A 1 119 ? 1.340 8.202 10.351 1.00 94.00 119 VAL A N 1
ATOM 932 C CA . VAL A 1 119 ? 0.462 7.395 9.500 1.00 94.00 119 VAL A CA 1
ATOM 933 C C . VAL A 1 119 ? -0.855 8.136 9.239 1.00 94.00 119 VAL A C 1
ATOM 935 O O . VAL A 1 119 ? -1.526 8.594 10.169 1.00 94.00 119 VAL A O 1
ATOM 938 N N . ARG A 1 120 ? -1.252 8.282 7.970 1.00 93.94 120 ARG A N 1
ATOM 939 C CA . ARG A 1 120 ? -2.532 8.901 7.583 1.00 93.94 120 ARG A CA 1
ATOM 940 C C . ARG A 1 120 ? -3.271 8.031 6.580 1.00 93.94 120 ARG A C 1
ATOM 942 O O . ARG A 1 120 ? -2.759 7.772 5.503 1.00 93.94 120 ARG A O 1
ATOM 949 N N . ARG A 1 121 ? -4.498 7.626 6.917 1.00 94.00 121 ARG A N 1
ATOM 950 C CA . ARG A 1 121 ? -5.349 6.847 6.007 1.00 94.00 121 ARG A CA 1
ATOM 951 C C . ARG A 1 121 ? -5.813 7.693 4.829 1.00 94.00 121 ARG A C 1
ATOM 953 O O . ARG A 1 121 ? -6.333 8.797 5.029 1.00 94.00 121 ARG A O 1
ATOM 960 N N . ASP A 1 122 ? -5.713 7.137 3.632 1.00 93.31 122 ASP A N 1
ATOM 961 C CA . ASP A 1 122 ? -6.214 7.781 2.427 1.00 93.31 122 ASP A CA 1
ATOM 962 C C . ASP A 1 122 ? -7.733 7.623 2.317 1.00 93.31 122 ASP A C 1
ATOM 964 O O . ASP A 1 122 ? -8.314 6.589 2.656 1.00 93.31 122 ASP A O 1
ATOM 968 N N . ARG A 1 123 ? -8.409 8.683 1.862 1.00 90.06 123 ARG A N 1
ATOM 969 C CA . ARG A 1 123 ? -9.881 8.709 1.779 1.00 90.06 123 ARG A CA 1
ATOM 970 C C . ARG A 1 123 ? -10.425 7.948 0.574 1.00 90.06 123 ARG A C 1
ATOM 972 O O . ARG A 1 123 ? -11.514 7.392 0.656 1.00 90.06 123 ARG A O 1
ATOM 979 N N . GLN A 1 124 ? -9.702 7.987 -0.542 1.00 91.31 124 GLN A N 1
ATOM 980 C CA . GLN A 1 124 ? -10.089 7.383 -1.818 1.00 91.31 124 GLN A CA 1
ATOM 981 C C . GLN A 1 124 ? -8.853 6.753 -2.467 1.00 91.31 124 GLN A C 1
ATOM 983 O O . GLN A 1 124 ? -8.287 7.326 -3.396 1.00 91.31 124 GLN A O 1
ATOM 988 N N . PRO A 1 125 ? -8.382 5.618 -1.929 1.00 91.12 125 PRO A N 1
ATOM 989 C CA . PRO A 1 125 ? -7.193 4.969 -2.452 1.00 91.12 125 PRO A CA 1
ATOM 990 C C . PRO A 1 125 ? -7.465 4.308 -3.815 1.00 91.12 125 PRO A C 1
ATOM 992 O O . PRO A 1 125 ? -8.512 3.671 -3.982 1.00 91.12 125 PRO A O 1
ATOM 995 N N . PRO A 1 126 ? -6.543 4.398 -4.790 1.00 93.38 126 PRO A N 1
ATOM 996 C CA . PRO A 1 126 ? -6.662 3.717 -6.079 1.00 93.38 126 PRO A CA 1
ATOM 997 C C . PRO A 1 126 ? -6.340 2.214 -5.953 1.00 93.38 126 PRO A C 1
ATOM 999 O O . PRO A 1 126 ? -5.360 1.709 -6.492 1.00 93.38 126 PRO A O 1
ATOM 1002 N N . LEU A 1 127 ? -7.171 1.458 -5.226 1.00 95.69 127 LEU A N 1
ATOM 1003 C CA . LEU A 1 127 ? -6.915 0.046 -4.876 1.00 95.69 127 LEU A CA 1
ATOM 1004 C C . LEU A 1 127 ? -6.692 -0.864 -6.095 1.00 95.69 127 LEU A C 1
ATOM 1006 O O . LEU A 1 127 ? -5.896 -1.801 -6.044 1.00 95.69 127 LEU A O 1
ATOM 1010 N N . LYS A 1 128 ? -7.386 -0.583 -7.205 1.00 96.56 128 LYS A N 1
ATOM 1011 C CA . LYS A 1 128 ? -7.230 -1.329 -8.461 1.00 96.56 128 LYS A CA 1
ATOM 1012 C C . LYS A 1 128 ? -5.826 -1.164 -9.048 1.00 96.56 128 LYS A C 1
ATOM 1014 O O . LYS A 1 128 ? -5.290 -2.128 -9.592 1.00 96.56 128 LYS A O 1
ATOM 1019 N N . ASP A 1 129 ? -5.243 0.021 -8.908 1.00 95.69 129 ASP A N 1
ATOM 1020 C CA . ASP A 1 129 ? -3.920 0.321 -9.446 1.00 95.69 129 ASP A CA 1
ATOM 1021 C C . ASP A 1 129 ? -2.853 -0.373 -8.606 1.00 95.69 129 ASP A C 1
ATOM 1023 O O . ASP A 1 129 ? -2.039 -1.095 -9.167 1.00 95.69 129 ASP A O 1
ATOM 1027 N N . TYR A 1 130 ? -2.954 -0.323 -7.272 1.00 96.31 130 TYR A N 1
ATOM 1028 C CA . TYR A 1 130 ? -2.061 -1.086 -6.390 1.00 96.31 130 TYR A CA 1
ATOM 1029 C C . TYR A 1 130 ? -2.110 -2.591 -6.646 1.00 96.31 130 TYR A C 1
ATOM 1031 O O . TYR A 1 130 ? -1.074 -3.247 -6.644 1.00 96.31 130 TYR A O 1
ATOM 1039 N N . ARG A 1 131 ? -3.292 -3.157 -6.918 1.00 96.75 131 ARG A N 1
ATOM 1040 C CA . ARG A 1 131 ? -3.414 -4.578 -7.271 1.00 96.75 131 ARG A CA 1
ATOM 1041 C C . ARG A 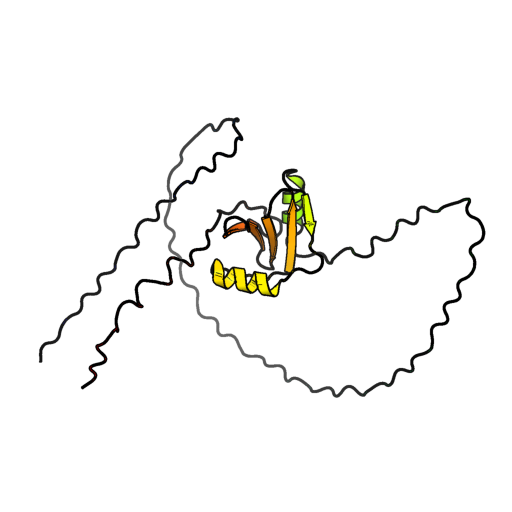1 131 ? -2.650 -4.907 -8.552 1.00 96.75 131 ARG A C 1
ATOM 1043 O O . ARG A 1 131 ? -1.963 -5.925 -8.621 1.00 96.75 131 ARG A O 1
ATOM 1050 N N . ASN A 1 132 ? -2.787 -4.056 -9.566 1.00 94.69 132 ASN A N 1
ATOM 1051 C CA . ASN A 1 132 ? -2.046 -4.206 -10.812 1.00 94.69 132 ASN A CA 1
ATOM 1052 C C . ASN A 1 132 ? -0.545 -4.016 -10.583 1.00 94.69 132 ASN A C 1
ATOM 1054 O O . ASN A 1 132 ? 0.238 -4.774 -11.145 1.00 94.69 132 ASN A O 1
ATOM 1058 N N . TRP A 1 133 ? -0.151 -3.062 -9.738 1.00 93.69 133 TRP A N 1
ATOM 1059 C CA . TRP A 1 133 ? 1.247 -2.815 -9.417 1.00 93.69 133 TRP A CA 1
ATOM 1060 C C . TRP A 1 133 ? 1.880 -3.999 -8.691 1.00 93.69 133 TRP A C 1
ATOM 1062 O O . TRP A 1 133 ? 2.902 -4.490 -9.146 1.00 93.69 133 TRP A O 1
ATOM 1072 N N . PHE A 1 134 ? 1.238 -4.555 -7.659 1.00 95.06 134 PHE A N 1
ATOM 1073 C CA . PHE A 1 134 ? 1.720 -5.773 -6.994 1.00 95.06 134 PHE A CA 1
ATOM 1074 C C . PHE A 1 134 ? 2.009 -6.901 -7.975 1.00 95.06 134 PHE A C 1
ATOM 1076 O O . PHE A 1 134 ? 3.095 -7.478 -7.948 1.00 95.06 134 PHE A O 1
ATOM 1083 N N . LYS A 1 135 ? 1.074 -7.147 -8.892 1.00 93.38 135 LYS A N 1
ATOM 1084 C CA . LYS A 1 135 ? 1.205 -8.215 -9.876 1.00 93.38 135 LYS A CA 1
ATOM 1085 C C . LYS A 1 135 ? 2.283 -7.936 -10.925 1.00 93.38 135 LYS A C 1
ATOM 1087 O O . LYS A 1 135 ? 3.059 -8.823 -11.238 1.00 93.38 135 LYS A O 1
ATOM 1092 N N . VAL A 1 136 ? 2.292 -6.743 -11.515 1.00 90.31 136 VAL A N 1
ATOM 1093 C CA . VAL A 1 136 ? 3.188 -6.421 -12.639 1.00 90.31 136 VAL A CA 1
ATOM 1094 C C . VAL A 1 136 ? 4.610 -6.159 -12.155 1.00 90.31 136 VAL A C 1
ATOM 1096 O O . VAL A 1 136 ? 5.555 -6.551 -12.827 1.00 90.31 136 VAL A O 1
ATOM 1099 N N . TYR A 1 137 ? 4.766 -5.510 -11.000 1.00 90.19 137 TYR A N 1
ATOM 1100 C CA . TYR A 1 137 ? 6.064 -5.026 -10.544 1.00 90.19 137 TYR A CA 1
ATOM 1101 C C . TYR A 1 137 ? 6.800 -6.037 -9.675 1.00 90.19 137 TYR A C 1
ATOM 1103 O O . TYR A 1 137 ? 8.002 -6.234 -9.830 1.00 90.19 137 TYR A O 1
ATOM 1111 N N . TRP A 1 138 ? 6.088 -6.719 -8.791 1.00 91.94 138 TRP A N 1
ATOM 1112 C CA . TRP A 1 138 ? 6.732 -7.582 -7.805 1.00 91.94 138 TRP A CA 1
ATOM 1113 C C . TRP A 1 138 ? 6.289 -9.045 -7.909 1.00 91.94 138 TRP A C 1
ATOM 1115 O O . TRP A 1 138 ? 6.700 -9.852 -7.083 1.00 91.94 138 TRP A O 1
ATOM 1125 N N . ASP A 1 139 ? 5.458 -9.387 -8.904 1.00 92.12 139 ASP A N 1
ATOM 1126 C CA . ASP A 1 139 ? 4.814 -10.704 -9.055 1.00 92.12 139 ASP A CA 1
ATOM 1127 C C . ASP A 1 139 ? 4.085 -11.164 -7.775 1.00 92.12 139 ASP A C 1
ATOM 1129 O O . ASP A 1 139 ? 4.009 -12.342 -7.427 1.00 92.12 139 ASP A O 1
ATOM 1133 N N . ILE A 1 140 ? 3.533 -10.199 -7.033 1.00 94.44 140 ILE A N 1
ATOM 1134 C CA . ILE A 1 140 ? 2.794 -10.434 -5.796 1.00 94.44 140 ILE A CA 1
ATOM 1135 C C . ILE A 1 140 ? 1.301 -10.490 -6.117 1.00 94.44 140 ILE A C 1
ATOM 1137 O O . ILE A 1 140 ? 0.709 -9.557 -6.667 1.00 94.44 140 ILE A O 1
ATOM 1141 N N . ILE A 1 141 ? 0.654 -11.578 -5.707 1.00 95.69 141 ILE A N 1
ATOM 1142 C CA . ILE A 1 141 ? -0.805 -11.692 -5.721 1.00 95.69 141 ILE A CA 1
ATOM 1143 C C . ILE A 1 141 ? -1.324 -11.163 -4.383 1.00 95.69 141 ILE A C 1
ATOM 1145 O O . ILE A 1 141 ? -1.273 -11.868 -3.379 1.00 95.69 141 ILE A O 1
ATOM 1149 N N . ALA A 1 142 ? -1.818 -9.925 -4.380 1.00 96.50 142 ALA A N 1
ATOM 1150 C CA . ALA A 1 142 ? -2.414 -9.296 -3.205 1.00 96.50 142 ALA A CA 1
ATOM 1151 C C . ALA A 1 142 ? -3.761 -8.634 -3.530 1.00 96.50 142 ALA A C 1
ATOM 1153 O O . ALA A 1 142 ? -4.004 -8.217 -4.670 1.00 96.50 142 ALA A O 1
ATOM 1154 N N . ASN A 1 143 ? -4.629 -8.516 -2.525 1.00 97.25 143 ASN A N 1
ATOM 1155 C CA . ASN A 1 143 ? -5.945 -7.883 -2.620 1.00 97.25 143 ASN A CA 1
ATOM 1156 C C . ASN A 1 143 ? -6.008 -6.620 -1.741 1.00 97.25 143 ASN A C 1
ATOM 1158 O O . ASN A 1 143 ? -6.310 -6.721 -0.554 1.00 97.25 143 ASN A O 1
ATOM 1162 N N . PRO A 1 144 ? -5.729 -5.423 -2.298 1.00 97.62 144 PRO A N 1
ATOM 1163 C CA . PRO A 1 144 ? -5.700 -4.177 -1.534 1.00 97.62 144 PRO A CA 1
ATOM 1164 C C . PRO A 1 144 ? -7.074 -3.773 -0.989 1.00 97.62 144 PRO A C 1
ATOM 1166 O O . PRO A 1 144 ? -8.059 -3.722 -1.726 1.00 97.62 144 PRO A O 1
ATOM 1169 N N . LEU A 1 145 ? -7.108 -3.394 0.287 1.00 96.06 145 LEU A N 1
ATOM 1170 C CA . LEU A 1 145 ? -8.294 -2.969 1.036 1.00 96.06 145 LEU A CA 1
ATOM 1171 C C . LEU A 1 145 ? -8.240 -1.489 1.436 1.00 96.06 145 LEU A C 1
ATOM 1173 O O . LEU A 1 145 ? -9.260 -0.798 1.444 1.00 96.06 145 LEU A O 1
ATOM 1177 N N . ALA A 1 146 ? -7.060 -0.997 1.812 1.00 96.19 146 ALA A N 1
ATOM 1178 C CA . ALA A 1 146 ? -6.852 0.380 2.249 1.00 96.19 146 ALA A CA 1
ATOM 1179 C C . ALA A 1 146 ? -5.404 0.814 2.015 1.00 96.19 146 ALA A C 1
ATOM 1181 O O . ALA A 1 146 ? -4.508 -0.025 1.953 1.00 96.19 146 ALA A O 1
ATOM 1182 N N . THR A 1 147 ? -5.170 2.124 1.951 1.00 96.88 147 THR A N 1
ATOM 1183 C CA . THR A 1 147 ? -3.814 2.680 1.936 1.00 96.88 147 THR A CA 1
ATOM 1184 C C . THR A 1 147 ? -3.628 3.747 2.999 1.00 96.88 147 THR A C 1
ATOM 1186 O O . THR A 1 147 ? -4.583 4.394 3.454 1.00 96.88 147 THR A O 1
ATOM 1189 N N . TYR A 1 148 ? -2.376 3.891 3.409 1.00 96.19 148 TYR A N 1
ATOM 1190 C CA . TYR A 1 148 ? -1.924 4.875 4.366 1.00 96.19 148 TYR A CA 1
ATOM 1191 C C . TYR A 1 148 ? -0.640 5.525 3.874 1.00 96.19 148 TYR A C 1
ATOM 1193 O O . TYR A 1 148 ? 0.329 4.840 3.563 1.00 96.19 148 TYR A O 1
ATOM 1201 N N . SER A 1 149 ? -0.599 6.847 3.899 1.00 95.56 149 SER A N 1
ATOM 1202 C CA . SER A 1 149 ? 0.618 7.611 3.652 1.00 95.56 149 SER A CA 1
ATOM 1203 C C . SER A 1 149 ? 1.457 7.712 4.930 1.00 95.56 149 SER A C 1
ATOM 1205 O O . SER A 1 149 ? 0.929 7.989 6.015 1.00 95.56 149 SER A O 1
ATOM 1207 N N . LEU A 1 150 ? 2.769 7.497 4.804 1.00 94.19 150 LEU A N 1
ATOM 1208 C CA . LEU A 1 150 ? 3.744 7.626 5.888 1.00 94.19 150 LEU A CA 1
ATOM 1209 C C . LEU A 1 150 ? 4.526 8.932 5.739 1.00 94.19 150 LEU A C 1
ATOM 1211 O O . LEU A 1 150 ? 5.422 9.030 4.913 1.00 94.19 150 LEU A O 1
ATOM 1215 N N . SER A 1 151 ? 4.229 9.946 6.554 1.00 91.44 151 SER A N 1
ATOM 1216 C CA . SER A 1 151 ? 5.014 11.194 6.591 1.00 91.44 151 SER A CA 1
ATOM 1217 C C . SER A 1 151 ? 6.101 11.130 7.675 1.00 91.44 151 SER A C 1
ATOM 1219 O O . SER A 1 151 ? 5.800 10.630 8.757 1.00 91.44 151 SER A O 1
ATOM 1221 N N . PRO A 1 152 ? 7.319 11.669 7.466 1.00 83.81 152 PRO A N 1
ATOM 1222 C CA . PRO A 1 152 ? 7.743 12.559 6.374 1.00 83.81 152 PRO A CA 1
ATOM 1223 C C . PRO A 1 152 ? 8.223 11.872 5.077 1.00 83.81 152 PRO A C 1
ATOM 1225 O O . PRO A 1 152 ? 8.709 12.567 4.189 1.00 83.81 152 PRO A O 1
ATOM 1228 N N . GLY A 1 153 ? 8.101 10.550 4.943 1.00 82.81 153 GLY A N 1
ATOM 1229 C CA . GLY A 1 153 ? 8.509 9.825 3.735 1.00 82.81 153 GLY A CA 1
ATOM 1230 C C . GLY A 1 153 ? 7.521 9.917 2.562 1.00 82.81 153 GLY A C 1
ATOM 1231 O O . GLY A 1 153 ? 6.420 10.458 2.677 1.00 82.81 153 GLY A O 1
ATOM 1232 N N . ARG A 1 154 ? 7.927 9.345 1.424 1.00 87.25 154 ARG A N 1
ATOM 1233 C CA . ARG A 1 154 ? 7.050 8.966 0.298 1.00 87.25 154 ARG A CA 1
ATOM 1234 C C . ARG A 1 154 ? 6.826 7.452 0.274 1.00 87.25 154 ARG A C 1
ATOM 1236 O O . ARG A 1 154 ? 6.802 6.817 -0.777 1.00 87.25 154 ARG A O 1
ATOM 1243 N N . SER A 1 155 ? 6.708 6.877 1.468 1.00 94.88 155 SER A N 1
ATOM 1244 C CA . SER A 1 155 ? 6.280 5.495 1.617 1.00 94.88 155 SER A CA 1
ATOM 1245 C C . SER A 1 155 ? 4.764 5.448 1.773 1.00 94.88 155 SER A C 1
ATOM 1247 O O . SER A 1 155 ? 4.171 6.231 2.524 1.00 94.88 155 SER A O 1
ATOM 1249 N N . THR A 1 156 ? 4.153 4.477 1.113 1.00 96.62 156 THR A N 1
ATOM 1250 C CA . THR A 1 156 ? 2.732 4.173 1.215 1.00 96.62 156 THR A CA 1
ATOM 1251 C C . THR A 1 156 ? 2.579 2.761 1.769 1.00 96.62 156 THR A C 1
ATOM 1253 O O . THR A 1 156 ? 3.122 1.805 1.219 1.00 96.62 156 THR A O 1
ATOM 1256 N N . LEU A 1 157 ? 1.841 2.610 2.869 1.00 96.75 157 LEU A N 1
ATOM 1257 C CA . LEU A 1 157 ? 1.394 1.299 3.330 1.00 96.75 157 LEU A CA 1
ATOM 1258 C C . LEU A 1 157 ? 0.123 0.921 2.587 1.00 96.75 157 LEU A C 1
ATOM 1260 O O . LEU A 1 157 ? -0.844 1.682 2.567 1.00 96.75 157 LEU A O 1
ATOM 1264 N N . VAL A 1 158 ? 0.100 -0.283 2.043 1.00 97.38 158 VAL A N 1
ATOM 1265 C CA . VAL A 1 158 ? -1.066 -0.891 1.425 1.00 97.38 158 VAL A CA 1
ATOM 1266 C C . VAL A 1 158 ? -1.482 -2.071 2.289 1.00 97.38 158 VAL A C 1
ATOM 1268 O O . VAL A 1 158 ? -0.741 -3.037 2.457 1.00 97.38 158 VAL A O 1
ATOM 1271 N N . VAL A 1 159 ? -2.670 -1.972 2.876 1.00 97.19 15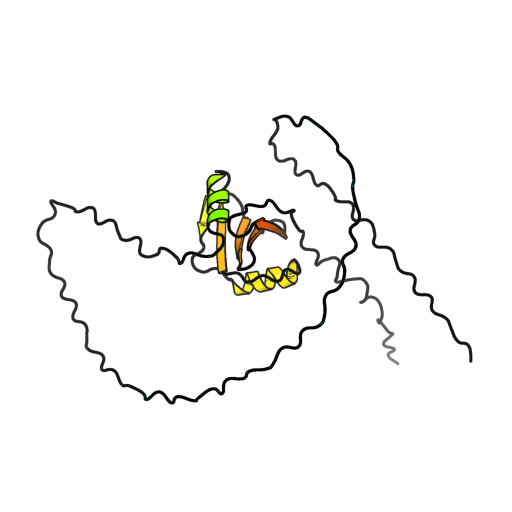9 VAL A N 1
ATOM 1272 C CA . VAL A 1 159 ? -3.284 -3.067 3.625 1.00 97.19 159 VAL A CA 1
ATOM 1273 C C . VAL A 1 159 ? -4.009 -3.952 2.631 1.00 97.19 159 VAL A C 1
ATOM 1275 O O . VAL A 1 159 ? -4.922 -3.479 1.953 1.00 97.19 159 VAL A O 1
ATOM 1278 N N . CYS A 1 160 ? -3.624 -5.217 2.573 1.00 97.50 160 CYS A N 1
ATOM 1279 C CA . CYS A 1 160 ? -4.240 -6.243 1.746 1.00 97.50 160 CYS A CA 1
ATOM 1280 C C . CYS A 1 160 ? -4.882 -7.325 2.629 1.00 97.50 160 CYS A C 1
ATOM 1282 O O . CYS A 1 160 ? -4.626 -7.360 3.830 1.00 97.50 160 CYS A O 1
ATOM 1284 N N . ASP A 1 161 ? -5.682 -8.222 2.048 1.00 96.88 161 ASP A N 1
ATOM 1285 C CA . ASP A 1 161 ? -6.200 -9.409 2.759 1.00 96.88 161 ASP A CA 1
ATOM 1286 C C . ASP A 1 161 ? -5.071 -10.337 3.251 1.00 96.88 161 ASP A C 1
ATOM 1288 O O . ASP A 1 161 ? -5.198 -11.048 4.250 1.00 96.88 161 ASP A O 1
ATOM 1292 N N . GLU A 1 162 ? -3.952 -10.356 2.528 1.00 96.94 162 GLU A N 1
ATOM 1293 C CA . GLU A 1 162 ? -2.812 -11.227 2.794 1.00 96.94 162 GLU A CA 1
ATOM 1294 C C . GLU A 1 162 ? -1.864 -10.668 3.864 1.00 96.94 162 GLU A C 1
ATOM 1296 O O . GLU A 1 162 ? -1.091 -11.430 4.445 1.00 96.94 162 GLU A O 1
ATOM 1301 N N . GLY A 1 163 ? -1.912 -9.360 4.125 1.00 97.31 163 GLY A N 1
ATOM 1302 C CA . GLY A 1 163 ? -1.023 -8.661 5.049 1.00 97.31 163 GLY A CA 1
ATOM 1303 C C . GLY A 1 163 ? -0.811 -7.195 4.671 1.00 97.31 163 GLY A C 1
ATOM 1304 O O . GLY A 1 163 ? -1.476 -6.649 3.789 1.00 97.31 163 GLY A O 1
ATOM 1305 N N . VAL A 1 164 ? 0.125 -6.540 5.352 1.00 97.75 164 VAL A N 1
ATOM 1306 C CA . VAL A 1 164 ? 0.472 -5.133 5.124 1.00 97.75 164 VAL A CA 1
ATOM 1307 C C . VAL A 1 164 ? 1.769 -5.049 4.336 1.00 97.75 164 VAL A C 1
ATOM 1309 O O . VAL A 1 164 ? 2.784 -5.628 4.720 1.00 97.75 164 VAL A O 1
ATOM 1312 N N . TRP A 1 165 ? 1.745 -4.282 3.255 1.00 97.94 165 TRP A N 1
ATOM 1313 C CA . TRP A 1 165 ? 2.893 -4.037 2.393 1.00 97.94 165 TRP A CA 1
ATOM 1314 C C . TRP A 1 165 ? 3.292 -2.571 2.467 1.00 97.94 165 TRP A C 1
ATOM 1316 O O . TRP A 1 165 ? 2.433 -1.697 2.463 1.00 97.94 165 TRP A O 1
ATOM 1326 N N . GLU A 1 166 ? 4.586 -2.288 2.523 1.00 96.88 166 GLU A N 1
ATOM 1327 C CA . GLU A 1 166 ? 5.124 -0.937 2.389 1.00 96.88 166 GLU A CA 1
ATOM 1328 C C . GLU A 1 166 ? 5.739 -0.777 1.007 1.00 96.88 166 GLU A C 1
ATOM 1330 O O . GLU A 1 166 ? 6.579 -1.581 0.610 1.00 96.88 166 GLU A O 1
ATOM 1335 N N . ILE A 1 167 ? 5.334 0.268 0.296 1.00 96.19 167 ILE A N 1
ATOM 1336 C CA . ILE A 1 167 ? 5.876 0.650 -1.004 1.00 96.19 167 ILE A CA 1
ATOM 1337 C C . ILE A 1 167 ? 6.617 1.965 -0.819 1.00 96.19 167 ILE A C 1
ATOM 1339 O O . ILE A 1 167 ? 6.045 2.920 -0.299 1.00 96.19 167 ILE A O 1
ATOM 1343 N N . ASN A 1 168 ? 7.872 2.018 -1.250 1.00 94.44 168 ASN A N 1
ATOM 1344 C CA . ASN A 1 168 ? 8.635 3.253 -1.333 1.00 94.44 168 ASN A CA 1
ATOM 1345 C C . ASN A 1 168 ? 8.637 3.736 -2.787 1.00 94.44 168 ASN A C 1
ATOM 1347 O O . ASN A 1 168 ? 9.318 3.161 -3.637 1.00 94.44 168 ASN A O 1
ATOM 1351 N N . GLU A 1 169 ? 7.863 4.787 -3.051 1.00 87.88 169 GLU A N 1
ATOM 1352 C CA . GLU A 1 169 ? 7.614 5.308 -4.400 1.00 87.88 169 GLU A CA 1
ATOM 1353 C C . GLU A 1 169 ? 8.836 6.011 -5.013 1.00 87.88 169 GLU A C 1
ATOM 1355 O O . GLU A 1 169 ? 8.891 6.185 -6.224 1.00 87.88 169 GLU A O 1
ATOM 1360 N N . ASP A 1 170 ? 9.830 6.415 -4.212 1.00 89.25 170 ASP A N 1
ATOM 1361 C CA . ASP A 1 170 ? 11.018 7.106 -4.735 1.00 89.25 170 ASP A CA 1
ATOM 1362 C C . ASP A 1 170 ? 12.054 6.146 -5.338 1.00 89.25 170 ASP A C 1
ATOM 1364 O O . ASP A 1 170 ? 12.885 6.562 -6.146 1.00 89.25 170 ASP A O 1
ATOM 1368 N N . ILE A 1 171 ? 12.052 4.883 -4.906 1.00 87.75 171 ILE A N 1
ATOM 1369 C CA . ILE A 1 171 ? 13.067 3.888 -5.283 1.00 87.75 171 ILE A CA 1
ATOM 1370 C C . ILE A 1 171 ? 12.474 2.625 -5.921 1.00 87.75 171 ILE A C 1
ATOM 1372 O O . ILE A 1 171 ? 13.234 1.730 -6.282 1.00 87.75 171 ILE A O 1
ATOM 1376 N N . ASP A 1 172 ? 11.149 2.543 -6.064 1.00 89.88 172 ASP A N 1
ATOM 1377 C CA . ASP A 1 172 ? 10.422 1.388 -6.612 1.00 89.88 172 ASP A CA 1
ATOM 1378 C C . ASP A 1 172 ? 10.679 0.070 -5.848 1.00 89.88 172 ASP A C 1
ATOM 1380 O O . ASP A 1 172 ? 10.757 -1.019 -6.425 1.00 89.88 172 ASP A O 1
ATOM 1384 N N . TYR A 1 173 ? 10.807 0.154 -4.519 1.00 94.25 173 TYR A N 1
ATOM 1385 C CA . TYR A 1 173 ? 10.922 -1.022 -3.649 1.00 94.25 173 TYR A CA 1
ATOM 1386 C C . TYR A 1 173 ? 9.619 -1.278 -2.898 1.00 94.25 173 TYR A C 1
ATOM 1388 O O . TYR A 1 173 ? 8.943 -0.342 -2.464 1.00 94.25 173 TYR A O 1
ATOM 1396 N N . CYS A 1 174 ? 9.319 -2.551 -2.648 1.00 95.62 174 CYS A N 1
ATOM 1397 C CA . CYS A 1 174 ? 8.275 -2.946 -1.708 1.00 95.62 174 CYS A CA 1
ATOM 1398 C C . CYS A 1 174 ? 8.818 -3.886 -0.628 1.00 95.62 174 CYS A C 1
ATOM 1400 O O . CYS A 1 174 ? 9.744 -4.653 -0.884 1.00 95.62 174 CYS A O 1
ATOM 1402 N N . ARG A 1 175 ? 8.236 -3.883 0.571 1.00 96.50 175 ARG A N 1
ATOM 1403 C CA . ARG A 1 175 ? 8.513 -4.890 1.607 1.00 96.50 175 ARG A CA 1
ATOM 1404 C C . ARG A 1 175 ? 7.254 -5.310 2.345 1.00 96.50 175 ARG A C 1
ATOM 1406 O O . ARG A 1 175 ? 6.300 -4.542 2.464 1.00 96.50 175 ARG A O 1
ATOM 1413 N N . PHE A 1 176 ? 7.280 -6.518 2.889 1.00 97.44 176 PHE A N 1
ATOM 1414 C CA . PHE A 1 176 ? 6.228 -7.013 3.768 1.00 97.44 176 PHE A CA 1
ATOM 1415 C C . PHE A 1 176 ? 6.414 -6.467 5.187 1.00 97.44 176 PHE A C 1
ATOM 1417 O O . PHE A 1 176 ? 7.525 -6.488 5.716 1.00 97.44 176 PHE A O 1
ATOM 1424 N N . ARG A 1 177 ? 5.337 -5.971 5.803 1.00 96.62 177 ARG A N 1
ATOM 1425 C CA . ARG A 1 177 ? 5.343 -5.391 7.158 1.00 96.62 177 ARG A CA 1
ATOM 1426 C C . ARG A 1 177 ? 4.627 -6.247 8.200 1.00 96.62 177 ARG A C 1
ATOM 1428 O O . ARG A 1 177 ? 4.583 -5.878 9.372 1.00 96.62 177 ARG A O 1
ATOM 1435 N N . GLY A 1 178 ? 4.072 -7.383 7.792 1.00 96.75 178 GLY A N 1
ATOM 1436 C CA . GLY A 1 178 ? 3.422 -8.319 8.696 1.00 96.75 178 GLY A CA 1
ATOM 1437 C C . GLY A 1 178 ? 1.956 -8.569 8.382 1.00 96.75 178 GLY A C 1
ATOM 1438 O O . GLY A 1 178 ? 1.385 -8.048 7.419 1.00 96.75 178 GLY A O 1
ATOM 1439 N N . LYS A 1 179 ? 1.343 -9.403 9.217 1.00 96.56 179 LYS A N 1
ATOM 1440 C CA . LYS A 1 179 ? -0.019 -9.901 9.049 1.00 96.56 179 LYS A CA 1
ATOM 1441 C C . LYS A 1 179 ? -0.673 -10.126 10.400 1.00 96.56 179 LYS A C 1
ATOM 1443 O O . LYS A 1 179 ? -0.047 -10.600 11.339 1.00 96.56 179 LYS A O 1
ATOM 1448 N N . GLU A 1 180 ? -1.971 -9.852 10.434 1.00 92.25 180 GLU A N 1
ATOM 1449 C CA . GLU A 1 180 ? -2.833 -9.997 11.613 1.00 92.25 180 GLU A CA 1
ATOM 1450 C C . GLU A 1 180 ? -2.217 -9.229 12.775 1.00 92.25 180 GLU A C 1
ATOM 1452 O O . GLU A 1 180 ? -2.166 -8.009 12.671 1.00 92.25 180 GLU A O 1
ATOM 1457 N N . ASP A 1 181 ? -1.713 -9.923 13.794 1.00 91.69 181 ASP A N 1
ATOM 1458 C CA . ASP A 1 181 ? -1.103 -9.342 14.993 1.00 91.69 181 ASP A CA 1
ATOM 1459 C C . ASP A 1 181 ? 0.429 -9.455 15.017 1.00 91.69 181 ASP A C 1
ATOM 1461 O O . ASP A 1 181 ? 1.078 -9.120 16.010 1.00 91.69 181 ASP A O 1
ATOM 1465 N N . HIS A 1 182 ? 1.028 -9.920 13.923 1.00 94.06 182 HIS A N 1
ATOM 1466 C CA . HIS A 1 182 ? 2.463 -10.117 13.800 1.00 94.06 182 HIS A CA 1
ATOM 1467 C C . HIS A 1 182 ? 3.076 -9.020 12.938 1.00 94.06 182 HIS A C 1
ATOM 1469 O O . HIS A 1 182 ? 2.908 -9.003 11.720 1.00 94.06 182 HIS A O 1
ATOM 1475 N N . LEU A 1 183 ? 3.803 -8.109 13.589 1.00 94.62 183 LEU A N 1
ATOM 1476 C CA . LEU A 1 183 ? 4.689 -7.168 12.914 1.00 94.62 183 LEU A CA 1
ATOM 1477 C C . LEU A 1 183 ? 5.920 -7.929 12.413 1.00 94.62 183 LEU A C 1
ATOM 1479 O O . LEU A 1 183 ? 6.627 -8.563 13.198 1.00 94.62 183 LEU A O 1
ATOM 1483 N N . GLU A 1 184 ? 6.193 -7.826 11.121 1.00 94.62 184 GLU A N 1
ATOM 1484 C CA . GLU A 1 184 ? 7.383 -8.395 10.494 1.00 94.62 184 GLU A CA 1
ATOM 1485 C C . GLU A 1 184 ? 8.129 -7.284 9.762 1.00 94.62 184 GLU A C 1
ATOM 1487 O O . GLU A 1 184 ? 7.511 -6.395 9.187 1.00 94.62 184 GLU A O 1
ATOM 1492 N N . ASP A 1 185 ? 9.460 -7.310 9.771 1.00 91.38 185 ASP A N 1
ATOM 1493 C CA . ASP A 1 185 ? 10.246 -6.420 8.914 1.00 91.38 185 ASP A CA 1
ATOM 1494 C C . ASP A 1 185 ? 10.849 -7.239 7.779 1.00 91.38 185 ASP A C 1
ATOM 1496 O O . ASP A 1 185 ? 11.986 -7.713 7.851 1.00 91.38 185 ASP A O 1
ATOM 1500 N N . GLY A 1 186 ? 10.020 -7.491 6.766 1.00 94.25 186 GLY A N 1
ATOM 1501 C CA . GLY A 1 186 ? 10.423 -8.224 5.580 1.00 94.25 186 GLY A CA 1
ATOM 1502 C C . GLY A 1 186 ? 11.511 -7.483 4.794 1.00 94.25 186 GLY A C 1
ATOM 1503 O O . GLY A 1 186 ? 11.627 -6.256 4.876 1.00 94.25 186 GLY A O 1
ATOM 1504 N N . PRO A 1 187 ? 12.318 -8.210 4.003 1.00 95.50 187 PRO A N 1
ATOM 1505 C CA . PRO A 1 187 ? 13.334 -7.590 3.165 1.00 95.50 187 PRO A CA 1
ATOM 1506 C C . PRO A 1 187 ? 12.696 -6.693 2.098 1.00 95.50 187 PRO A C 1
ATOM 1508 O O . PRO A 1 187 ? 11.597 -6.963 1.611 1.00 95.50 187 PRO A O 1
ATOM 1511 N N . TRP A 1 188 ? 13.420 -5.645 1.703 1.00 95.06 188 TRP A N 1
ATOM 1512 C CA . TRP A 1 188 ? 13.060 -4.826 0.550 1.00 95.06 188 TRP A CA 1
ATOM 1513 C C . TRP A 1 188 ? 13.271 -5.608 -0.750 1.00 95.06 188 TRP A C 1
ATOM 1515 O O . TRP A 1 188 ? 14.354 -6.135 -1.002 1.00 95.06 188 TRP A O 1
ATOM 1525 N N . ILE A 1 189 ? 12.229 -5.659 -1.571 1.00 93.56 189 ILE A N 1
ATOM 1526 C CA . ILE A 1 189 ? 12.180 -6.314 -2.875 1.00 93.56 189 ILE A CA 1
ATOM 1527 C C . ILE A 1 189 ? 12.210 -5.219 -3.938 1.00 93.56 189 ILE A C 1
ATOM 1529 O O . ILE A 1 189 ? 11.368 -4.318 -3.932 1.00 93.56 189 ILE A O 1
ATOM 1533 N N . TYR A 1 190 ? 13.202 -5.286 -4.823 1.00 90.31 190 TYR A N 1
ATOM 1534 C CA . TYR A 1 190 ? 13.353 -4.357 -5.938 1.00 90.31 190 TYR A CA 1
ATOM 1535 C C . TYR A 1 190 ? 12.449 -4.750 -7.111 1.00 90.31 190 TYR A C 1
ATOM 1537 O O . TYR A 1 190 ? 12.268 -5.937 -7.382 1.00 90.31 190 TYR A O 1
ATOM 1545 N N . TYR A 1 191 ? 11.919 -3.753 -7.816 1.00 82.00 191 TYR A N 1
ATOM 1546 C CA . TYR A 1 191 ? 11.236 -3.928 -9.095 1.00 82.00 191 TYR A CA 1
ATOM 1547 C C . TYR A 1 191 ? 12.210 -4.382 -10.194 1.00 82.00 191 TYR A C 1
ATOM 1549 O O . TYR A 1 191 ? 13.001 -3.587 -10.698 1.00 82.00 191 TYR A O 1
ATOM 1557 N N . ASP A 1 192 ? 12.133 -5.650 -10.604 1.00 68.38 192 ASP A N 1
ATOM 1558 C CA . ASP A 1 192 ? 13.032 -6.227 -11.611 1.00 68.38 192 ASP A CA 1
ATOM 1559 C C . ASP A 1 192 ? 12.376 -6.388 -12.991 1.00 68.38 192 ASP A C 1
ATOM 1561 O O . ASP A 1 192 ? 12.199 -7.484 -13.518 1.00 68.38 192 ASP A O 1
ATOM 1565 N N . HIS A 1 193 ? 11.963 -5.277 -13.592 1.00 62.09 193 HIS A N 1
ATOM 1566 C CA . HIS A 1 193 ? 11.302 -5.303 -14.907 1.00 62.09 193 HIS A CA 1
ATOM 1567 C C . HIS A 1 193 ? 12.214 -4.846 -16.048 1.00 62.09 193 HIS A C 1
ATOM 1569 O O . HIS A 1 193 ? 11.807 -4.847 -17.212 1.00 62.09 193 HIS A O 1
ATOM 1575 N N . TYR A 1 194 ? 13.457 -4.476 -15.728 1.00 55.91 194 TYR A N 1
ATOM 1576 C CA . TYR A 1 194 ? 14.493 -4.215 -16.725 1.00 55.91 194 TYR A CA 1
ATOM 1577 C C . TYR A 1 194 ? 15.245 -5.485 -17.140 1.00 55.91 194 TYR A C 1
ATOM 1579 O O . TYR A 1 194 ? 15.802 -5.495 -18.234 1.00 55.91 194 TYR A O 1
ATOM 1587 N N . LEU A 1 195 ? 15.237 -6.560 -16.339 1.00 54.16 195 LEU A N 1
ATOM 1588 C CA . LEU A 1 195 ? 15.968 -7.788 -16.678 1.00 54.16 195 LEU A CA 1
ATOM 1589 C C . LEU A 1 195 ? 15.160 -8.808 -17.495 1.00 54.16 195 LEU A C 1
ATOM 1591 O O . LEU A 1 195 ? 15.757 -9.708 -18.073 1.00 54.16 195 LEU A O 1
ATOM 1595 N N . SER A 1 196 ? 13.834 -8.675 -17.603 1.00 55.28 196 SER A N 1
ATOM 1596 C CA . SER A 1 196 ? 13.001 -9.646 -18.336 1.00 55.28 196 SER A CA 1
ATOM 1597 C C . SER A 1 196 ? 12.692 -9.271 -19.788 1.00 55.28 196 SER A C 1
ATOM 1599 O O . SER A 1 196 ? 12.090 -10.076 -20.495 1.00 55.28 196 SER A O 1
ATOM 1601 N N . ARG A 1 197 ? 13.062 -8.064 -20.247 1.00 53.16 197 ARG A N 1
ATOM 1602 C CA . ARG A 1 197 ? 12.618 -7.557 -21.557 1.00 53.16 197 ARG A CA 1
ATOM 1603 C C . ARG A 1 197 ? 13.577 -7.800 -22.728 1.00 53.16 197 ARG A C 1
ATOM 1605 O O . ARG A 1 197 ? 13.101 -7.783 -23.850 1.00 53.16 197 ARG A O 1
ATOM 1612 N N . ASN A 1 198 ? 14.872 -8.040 -22.528 1.00 49.97 198 ASN A N 1
ATOM 1613 C CA . ASN A 1 198 ? 15.829 -7.916 -23.639 1.00 49.97 198 ASN A CA 1
ATOM 1614 C C . ASN A 1 198 ? 16.920 -8.999 -23.658 1.00 49.97 198 ASN A C 1
ATOM 1616 O O . ASN A 1 198 ? 18.067 -8.681 -23.367 1.00 49.97 198 ASN A O 1
ATOM 1620 N N . GLU A 1 199 ? 16.599 -10.230 -24.062 1.00 56.50 199 GLU A N 1
ATOM 1621 C CA . GLU A 1 199 ? 17.605 -11.090 -24.729 1.00 56.50 199 GLU A CA 1
ATOM 1622 C C . GLU A 1 199 ? 17.066 -11.817 -25.983 1.00 56.50 199 GLU A C 1
ATOM 1624 O O . GLU A 1 199 ? 17.873 -12.290 -26.774 1.00 56.50 199 GLU A O 1
ATOM 1629 N N . ASP A 1 200 ? 15.747 -11.823 -26.243 1.00 59.59 200 ASP A N 1
ATOM 1630 C CA . ASP A 1 200 ? 15.157 -12.632 -27.331 1.00 59.59 200 ASP A CA 1
ATOM 1631 C C . ASP A 1 200 ? 14.594 -11.828 -28.535 1.00 59.59 200 ASP A C 1
ATOM 1633 O O . ASP A 1 200 ? 14.048 -12.427 -29.456 1.00 59.59 200 ASP A O 1
ATOM 1637 N N . GLU A 1 201 ? 14.715 -10.491 -28.575 1.00 59.06 201 GLU A N 1
ATOM 1638 C CA . GLU A 1 201 ? 14.256 -9.643 -29.709 1.00 59.06 201 GLU A CA 1
ATOM 1639 C C . GLU A 1 201 ? 15.412 -9.113 -30.601 1.00 59.06 201 GLU A C 1
ATOM 1641 O O . GLU A 1 201 ? 15.244 -8.138 -31.330 1.00 59.06 201 GLU A O 1
ATOM 1646 N N . GLU A 1 202 ? 16.589 -9.754 -30.581 1.00 58.97 202 GLU A N 1
ATOM 1647 C CA . GLU A 1 202 ? 17.715 -9.468 -31.497 1.00 58.97 202 GLU A CA 1
ATOM 1648 C C . GLU A 1 202 ? 17.882 -10.546 -32.590 1.00 58.97 202 GLU A C 1
ATOM 1650 O O . GLU A 1 202 ? 18.962 -11.100 -32.756 1.00 58.97 202 GLU A O 1
ATOM 1655 N N . GLU A 1 203 ? 16.852 -10.891 -33.364 1.00 60.50 203 GLU A N 1
ATOM 1656 C CA . GLU A 1 203 ? 17.068 -11.647 -34.613 1.00 60.50 203 GLU A CA 1
ATOM 1657 C C . GLU A 1 203 ? 15.829 -11.541 -35.511 1.00 60.50 203 GLU A C 1
ATOM 1659 O O . GLU A 1 203 ? 14.849 -12.222 -35.254 1.00 60.50 203 GLU A O 1
ATOM 1664 N N . GLU A 1 204 ? 15.842 -10.625 -36.492 1.00 60.03 204 GLU A N 1
ATOM 1665 C CA . GLU A 1 204 ? 15.129 -10.687 -37.795 1.00 60.03 204 GLU A CA 1
ATOM 1666 C C . GLU A 1 204 ? 15.057 -9.282 -38.453 1.00 60.03 204 GLU A C 1
ATOM 1668 O O . GLU A 1 204 ? 13.994 -8.776 -38.807 1.00 60.03 204 GLU A O 1
ATOM 1673 N N . GLU A 1 205 ? 16.204 -8.624 -38.671 1.00 60.47 205 GLU A N 1
ATOM 1674 C CA . GLU A 1 205 ? 16.325 -7.697 -39.813 1.00 60.47 205 GLU A CA 1
ATOM 1675 C C . GLU A 1 205 ? 16.776 -8.517 -41.033 1.00 60.47 205 GLU A C 1
ATOM 1677 O O . GLU A 1 205 ? 17.927 -8.462 -41.459 1.00 60.47 205 GLU A O 1
ATOM 1682 N N . GLU A 1 206 ? 15.874 -9.342 -41.575 1.00 63.34 206 GLU A N 1
ATOM 1683 C CA . GLU A 1 206 ? 16.082 -9.969 -42.883 1.00 63.34 206 GLU A CA 1
ATOM 1684 C C . GLU A 1 206 ? 15.828 -8.936 -43.996 1.00 63.34 206 GLU A C 1
ATOM 1686 O O . GLU A 1 206 ? 14.694 -8.584 -44.323 1.00 63.34 206 GLU A O 1
ATOM 1691 N N . ASP A 1 207 ? 16.926 -8.420 -44.548 1.00 60.28 207 ASP A N 1
ATOM 1692 C CA . ASP A 1 207 ? 17.143 -7.996 -45.935 1.00 60.28 207 ASP A CA 1
ATOM 1693 C C . ASP A 1 207 ? 15.890 -7.807 -46.825 1.00 60.28 207 ASP A C 1
ATOM 1695 O O . ASP A 1 207 ? 15.533 -8.658 -47.647 1.00 60.28 207 ASP A O 1
ATOM 1699 N N . ILE A 1 208 ? 15.279 -6.617 -46.783 1.00 67.62 208 ILE A N 1
ATOM 1700 C CA . ILE A 1 208 ? 14.344 -6.182 -47.833 1.00 67.62 208 ILE A CA 1
ATOM 1701 C C . ILE A 1 208 ? 15.153 -5.819 -49.090 1.00 67.62 208 ILE A C 1
ATOM 1703 O O . ILE A 1 208 ? 15.575 -4.680 -49.296 1.00 67.62 208 ILE A O 1
ATOM 1707 N N . TYR A 1 209 ? 15.367 -6.819 -49.944 1.00 68.38 209 TYR A N 1
ATOM 1708 C CA . TYR A 1 209 ? 15.983 -6.687 -51.262 1.00 68.38 209 TYR A CA 1
ATOM 1709 C C . TYR A 1 209 ? 15.002 -6.008 -52.238 1.00 68.38 209 TYR A C 1
ATOM 1711 O O . TYR A 1 209 ? 14.110 -6.654 -52.790 1.00 68.38 209 TYR A O 1
ATOM 1719 N N . PHE A 1 210 ? 15.142 -4.698 -52.464 1.00 70.44 210 PHE A N 1
ATOM 1720 C CA . PHE A 1 210 ? 14.467 -4.023 -53.579 1.00 70.44 210 PHE A CA 1
ATOM 1721 C C . PHE A 1 210 ? 15.265 -4.248 -54.869 1.00 70.44 210 PHE A C 1
ATOM 1723 O O . PHE A 1 210 ? 16.350 -3.689 -55.041 1.00 70.44 210 PHE A O 1
ATOM 1730 N N . GLY A 1 211 ? 14.723 -5.099 -55.744 1.00 65.38 211 GLY A N 1
ATOM 1731 C CA . GLY A 1 211 ? 15.114 -5.196 -57.154 1.00 65.38 211 GLY A CA 1
ATOM 1732 C C . GLY A 1 211 ? 14.526 -4.078 -58.007 1.00 65.38 211 GLY A C 1
ATOM 1733 O O . GLY A 1 211 ? 13.499 -3.490 -57.597 1.00 65.38 211 GLY A O 1
#

Secondary structure (DSSP, 8-state):
-------------------------S-------------------PPP-PPPPP--PPP--------------------PPPP-SS---------TT-PPP-TTHHHHHHHHHTSS-EEEE-SS--HHHHHHHHHHHH-----EEEEEEEETTTEEEEEESS-EEEEETTTTEEEEEEETTEE--PPPEE---SSSSSSSS----------